Protein AF-A0A225UH34-F1 (afdb_monomer_lite)

InterPro domains:
  IPR027806 Harbinger transposase-derived nuclease domain [PF13359] (32-114)

Secondary structure (DSSP, 8-state):
-HHHHHHHHHHHHTT---SS-S-GGGTTSPPEE--GGGTTGGGTS-EE-PPPPPTT-PPPHHHHHHHHHHHHHHHHHHHHHHHHHHH-HHHHSPP-S-GGGHHHHHHHHHHHHHHHHHHS-SSGGGHHHHHHHHHHHHHHHHHHHHHHHHHHHHHHHHHHHHHHHHHHHHHHHHTTS-----------SSSTTTTTTSGGG--

Organism: NCBI:txid4795

Foldseek 3Di:
DVLCVLVVVVVVVVPPVVLDQADPVANVADEALDEQVPPPVSVVHRYDYQDDQDVPHGDDPVSVVSSVSSVVSCLLVVLLLVQLVVVDVCSVDDNDDDPVCVVVVVVVSSVVSSVVCVQPPSDPVCVVVNVVVVVVVVVVVVVVVVVVVVVVVVVVVVVVVVVVVVVVVVVVVPVVDDDDDDDDDDDPPPPVVVVVPVVVPPD

Radius of gyration: 34.15 Å; chains: 1; bounding box: 89×38×93 Å

pLDDT: mean 72.75, std 19.67, range [32.03, 94.06]

Sequence (203 aa):
MEFEEGIRLLCRRHKTTAKGEGSTSFAAMWGVLADKGYQGLDKSIRAIIPKRRPRGAALTFDEESRNRRVSSARVLVENYFGRMTSLWRVCSTTFTWHESKFDRIINICVALTNFHARLHPLRAEDQYLYEQILSRYVSMAEEQRRKRQRERVIAESRRASARTSLDSTASSSTIRSSSLASTTMGDSSQEILQECEEVSQAY

Structure (mmCIF, N/CA/C/O backbone):
data_AF-A0A225UH34-F1
#
_entry.id   AF-A0A225UH34-F1
#
loop_
_atom_site.group_PDB
_atom_site.id
_atom_site.type_symbol
_atom_site.label_atom_id
_atom_site.label_alt_id
_atom_site.label_comp_id
_atom_site.label_asym_id
_atom_site.label_entity_id
_atom_site.label_seq_id
_atom_site.pdbx_PDB_ins_code
_atom_site.Cartn_x
_atom_site.Cartn_y
_atom_site.Cartn_z
_atom_site.occupancy
_atom_site.B_iso_or_equiv
_atom_site.auth_seq_id
_atom_site.auth_comp_id
_atom_site.auth_asym_id
_atom_site.auth_atom_id
_atom_site.pdbx_PDB_model_num
ATOM 1 N N . MET A 1 1 ? -13.059 -2.609 -11.871 1.00 36.66 1 MET A N 1
ATOM 2 C CA . MET A 1 1 ? -12.611 -4.010 -11.687 1.00 36.66 1 MET A CA 1
ATOM 3 C C . MET A 1 1 ? -11.125 -4.110 -11.329 1.00 36.66 1 MET A C 1
ATOM 5 O O . MET A 1 1 ? -10.786 -4.929 -10.490 1.00 36.66 1 MET A O 1
ATOM 9 N N . GLU A 1 2 ? -10.249 -3.248 -11.866 1.00 38.62 2 GLU A N 1
ATOM 10 C CA . GLU A 1 2 ? -8.795 -3.323 -11.606 1.00 38.62 2 GLU A CA 1
ATOM 11 C C . GLU A 1 2 ? -8.317 -2.772 -10.249 1.00 38.62 2 GLU A C 1
ATOM 13 O O . GLU A 1 2 ? -7.314 -3.240 -9.712 1.00 38.62 2 GLU A O 1
ATOM 18 N N . PHE A 1 3 ? -9.038 -1.811 -9.658 1.00 40.38 3 PHE A N 1
ATOM 19 C CA . PHE A 1 3 ? -8.727 -1.280 -8.322 1.00 40.38 3 PHE A CA 1
ATOM 20 C C . PHE A 1 3 ? -8.767 -2.385 -7.259 1.00 40.38 3 PHE A C 1
ATOM 22 O O . PHE A 1 3 ? -7.823 -2.558 -6.485 1.00 40.38 3 PHE A O 1
ATOM 29 N N . GLU A 1 4 ? -9.842 -3.181 -7.276 1.00 42.88 4 GLU A N 1
ATOM 30 C CA . GLU A 1 4 ? -9.975 -4.324 -6.384 1.00 42.88 4 GLU A CA 1
ATOM 31 C C . GLU A 1 4 ? -8.933 -5.391 -6.694 1.00 42.88 4 GLU A C 1
ATOM 33 O O . GLU A 1 4 ? -8.337 -5.887 -5.761 1.00 42.88 4 GLU A O 1
ATOM 38 N N . GLU A 1 5 ? -8.660 -5.725 -7.958 1.00 43.69 5 GLU A N 1
ATOM 39 C CA . GLU A 1 5 ? -7.633 -6.710 -8.354 1.00 43.69 5 GLU A CA 1
ATOM 40 C C . GLU A 1 5 ? -6.218 -6.352 -7.861 1.00 43.69 5 GLU A C 1
ATOM 42 O O . GLU A 1 5 ? -5.495 -7.214 -7.353 1.00 43.69 5 GLU A O 1
ATOM 47 N N . GLY A 1 6 ? -5.821 -5.081 -7.962 1.00 39.09 6 GLY A N 1
ATOM 48 C CA . GLY A 1 6 ? -4.501 -4.614 -7.533 1.00 39.09 6 GLY A CA 1
ATOM 49 C C . GLY A 1 6 ? -4.314 -4.656 -6.015 1.00 39.09 6 GLY A C 1
ATOM 50 O O . GLY A 1 6 ? -3.327 -5.217 -5.531 1.00 39.09 6 GLY A O 1
ATOM 51 N N . ILE A 1 7 ? -5.307 -4.169 -5.260 1.00 45.19 7 ILE A N 1
ATOM 52 C CA . ILE A 1 7 ? -5.334 -4.297 -3.793 1.00 45.19 7 ILE A CA 1
ATOM 53 C C . ILE A 1 7 ? -5.516 -5.769 -3.383 1.00 45.19 7 ILE A C 1
ATOM 55 O O . ILE A 1 7 ? -4.877 -6.222 -2.434 1.00 45.19 7 ILE A O 1
ATOM 59 N N . ARG A 1 8 ? -6.310 -6.557 -4.124 1.00 43.38 8 ARG A N 1
ATOM 60 C CA . ARG A 1 8 ? -6.508 -8.008 -3.927 1.00 43.38 8 ARG A CA 1
ATOM 61 C C . ARG A 1 8 ? -5.190 -8.756 -4.012 1.00 43.38 8 ARG A C 1
ATOM 63 O O . ARG A 1 8 ? -4.962 -9.615 -3.171 1.00 43.38 8 ARG A O 1
ATOM 70 N N . LEU A 1 9 ? -4.323 -8.454 -4.979 1.00 40.41 9 LEU A N 1
ATOM 71 C CA . LEU A 1 9 ? -3.004 -9.086 -5.121 1.00 40.41 9 LEU A CA 1
ATOM 72 C C . LEU A 1 9 ? -2.056 -8.712 -3.975 1.00 40.41 9 LEU A C 1
ATOM 74 O O . LEU A 1 9 ? -1.336 -9.574 -3.464 1.00 40.41 9 LEU A O 1
ATOM 78 N N . LEU A 1 10 ? -2.094 -7.450 -3.546 1.00 41.19 10 LEU A N 1
ATOM 79 C CA . LEU A 1 10 ? -1.273 -6.933 -2.453 1.00 41.19 10 LEU A CA 1
ATOM 80 C C . LEU A 1 10 ? -1.686 -7.547 -1.096 1.00 41.19 10 LEU A C 1
ATOM 82 O O . LEU A 1 10 ? -0.843 -8.064 -0.362 1.00 41.19 10 LEU A O 1
ATOM 86 N N . CYS A 1 11 ? -2.994 -7.606 -0.820 1.00 39.12 11 CYS A N 1
ATOM 87 C CA . CYS A 1 11 ? -3.572 -8.268 0.355 1.00 39.12 11 CYS A CA 1
ATOM 88 C C . CYS A 1 11 ? -3.526 -9.806 0.286 1.00 39.12 11 CYS A C 1
ATOM 90 O O . CYS A 1 11 ? -3.546 -10.447 1.330 1.00 39.12 11 CYS A O 1
ATOM 92 N N . ARG A 1 12 ? -3.447 -10.437 -0.899 1.00 36.75 12 ARG A N 1
ATOM 93 C CA . ARG A 1 12 ? -3.248 -11.901 -1.013 1.00 36.75 12 ARG A CA 1
ATOM 94 C C . ARG A 1 12 ? -1.848 -12.332 -0.582 1.00 36.75 12 ARG A C 1
ATOM 96 O O . ARG A 1 12 ? -1.699 -13.433 -0.057 1.00 36.75 12 ARG A O 1
ATOM 103 N N . ARG A 1 13 ? -0.831 -11.505 -0.858 1.00 39.09 13 ARG A N 1
ATOM 104 C CA . ARG A 1 13 ? 0.576 -11.801 -0.534 1.00 39.09 13 ARG A CA 1
ATOM 105 C C . ARG A 1 13 ? 0.851 -11.697 0.962 1.00 39.09 13 ARG A C 1
ATOM 107 O O . ARG A 1 13 ? 1.447 -12.609 1.528 1.00 39.09 13 ARG A O 1
ATOM 114 N N . HIS A 1 14 ? 0.334 -10.659 1.612 1.00 41.69 14 HIS A N 1
ATOM 115 C CA . HIS A 1 14 ? 0.275 -10.594 3.070 1.00 41.69 14 HIS A CA 1
ATOM 116 C C . HIS A 1 14 ? -0.913 -11.420 3.540 1.00 41.69 14 HIS A C 1
ATOM 118 O O . HIS A 1 14 ? -2.004 -10.879 3.676 1.00 41.69 14 HIS A O 1
ATOM 124 N N . LYS A 1 15 ? -0.721 -12.734 3.748 1.00 38.62 15 LYS A N 1
ATOM 125 C CA . LYS A 1 15 ? -1.711 -13.640 4.361 1.00 38.62 15 LYS A CA 1
ATOM 126 C C . LYS A 1 15 ? -2.227 -13.039 5.675 1.00 38.62 15 LYS A C 1
ATOM 128 O O . LYS A 1 15 ? -1.758 -13.362 6.761 1.00 38.62 15 LYS A O 1
ATOM 133 N N . THR A 1 16 ? -3.238 -12.189 5.590 1.00 42.47 16 THR A N 1
ATOM 134 C CA . THR A 1 16 ? -4.116 -11.906 6.707 1.00 42.47 16 THR A CA 1
ATOM 135 C C . THR A 1 16 ? -5.048 -13.094 6.753 1.00 42.47 16 THR A C 1
ATOM 137 O O . THR A 1 16 ? -5.891 -13.320 5.885 1.00 42.47 16 THR A O 1
ATOM 140 N N . THR A 1 17 ? -4.810 -13.937 7.744 1.00 38.84 17 THR A N 1
ATOM 141 C CA . THR A 1 17 ? -5.618 -15.091 8.120 1.00 38.84 17 THR A CA 1
ATOM 142 C C . THR A 1 17 ? -6.991 -14.611 8.613 1.00 38.84 17 THR A C 1
ATOM 144 O O . THR A 1 17 ? -7.372 -14.826 9.750 1.00 38.84 17 THR A O 1
ATOM 147 N N . ALA A 1 18 ? -7.745 -13.907 7.769 1.00 42.09 18 ALA A N 1
ATOM 148 C CA . ALA A 1 18 ? -9.088 -13.400 8.036 1.00 42.09 18 ALA A CA 1
ATOM 149 C C . ALA A 1 18 ? -10.160 -14.300 7.399 1.00 42.09 18 ALA A C 1
ATOM 151 O O . ALA A 1 18 ? -11.297 -13.876 7.174 1.00 42.09 18 ALA A O 1
ATOM 152 N N . LYS A 1 19 ? -9.817 -15.569 7.126 1.00 44.25 19 LYS A N 1
ATOM 153 C CA . LYS A 1 19 ? -10.786 -16.585 6.691 1.00 44.25 19 LYS A CA 1
ATOM 154 C C . LYS A 1 19 ? -11.878 -16.863 7.743 1.00 44.25 19 LYS A C 1
ATOM 156 O O . LYS A 1 19 ? -12.844 -17.522 7.397 1.00 44.25 19 LYS A O 1
ATOM 161 N N . GLY A 1 20 ? -11.764 -16.345 8.975 1.00 49.16 20 GLY A N 1
ATOM 162 C CA . GLY A 1 20 ? -12.698 -16.661 10.067 1.00 49.16 20 GLY A CA 1
ATOM 163 C C . GLY A 1 20 ? -13.361 -15.495 10.813 1.00 49.16 20 GLY A C 1
ATOM 164 O O . GLY A 1 20 ? -14.375 -15.729 11.453 1.00 49.16 20 GLY A O 1
ATOM 165 N N . GLU A 1 21 ? -12.868 -14.252 10.745 1.00 52.34 21 GLU A N 1
ATOM 166 C CA . GLU A 1 21 ? -13.419 -13.157 11.574 1.00 52.34 21 GLU A CA 1
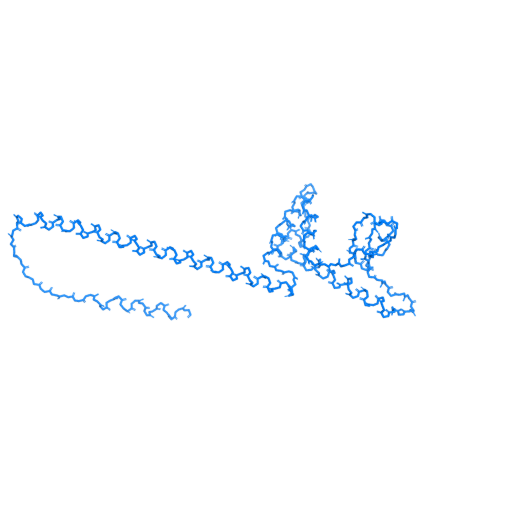ATOM 167 C C . GLU A 1 21 ? -14.358 -12.225 10.789 1.00 52.34 21 GLU A C 1
ATOM 169 O O . GLU A 1 21 ? -13.948 -11.565 9.834 1.00 52.34 21 GLU A O 1
ATOM 174 N N . GLY A 1 22 ? -15.627 -12.187 11.203 1.00 56.41 22 GLY A N 1
ATOM 175 C CA . GLY A 1 22 ? -16.697 -11.355 10.648 1.00 56.41 22 GLY A CA 1
ATOM 176 C C . GLY A 1 22 ? -18.066 -11.977 10.940 1.00 56.41 22 GLY A C 1
ATOM 177 O O . GLY A 1 22 ? -18.155 -13.196 11.056 1.00 56.41 22 GLY A O 1
ATOM 178 N N . SER A 1 23 ? -19.102 -11.146 11.100 1.00 54.28 23 SER A N 1
ATOM 179 C CA . SER A 1 23 ? -20.476 -11.570 11.419 1.00 54.28 23 SER A CA 1
ATOM 180 C C . SER A 1 23 ? -20.911 -12.793 10.595 1.00 54.28 23 SER A C 1
ATOM 182 O O . SER A 1 23 ? -20.759 -12.798 9.369 1.00 54.28 23 SER A O 1
ATOM 184 N N . THR A 1 24 ? -21.463 -13.816 11.258 1.00 59.53 24 THR A N 1
ATOM 185 C CA . THR A 1 24 ? -22.032 -15.020 10.616 1.00 59.53 24 THR A CA 1
ATOM 186 C C . THR A 1 24 ? -23.050 -14.658 9.535 1.00 59.53 24 THR A C 1
ATOM 188 O O . THR A 1 24 ? -23.155 -15.358 8.530 1.00 59.53 24 THR A O 1
ATOM 191 N N . SER A 1 25 ? -23.719 -13.513 9.687 1.00 64.88 25 SER A N 1
ATOM 192 C CA . SER A 1 25 ? -24.695 -12.961 8.747 1.00 64.88 25 SER A CA 1
ATOM 193 C C . SER A 1 25 ? -24.119 -12.590 7.374 1.00 64.88 25 SER A C 1
ATOM 195 O O . SER A 1 25 ? -24.876 -12.492 6.415 1.00 64.88 25 SER A O 1
ATOM 197 N N . PHE A 1 26 ? -22.798 -12.408 7.245 1.00 70.38 26 PHE A N 1
ATOM 198 C CA . PHE A 1 26 ? -22.137 -12.025 5.987 1.00 70.38 26 PHE A CA 1
ATOM 199 C C . PHE A 1 26 ? -21.006 -12.985 5.598 1.00 70.38 26 PHE A C 1
ATOM 201 O O . PHE A 1 26 ? -20.017 -12.578 4.989 1.00 70.38 26 PHE A O 1
ATOM 208 N N . ALA A 1 27 ? -21.133 -14.271 5.936 1.00 67.75 27 ALA A N 1
ATOM 209 C CA . ALA A 1 27 ? -20.090 -15.276 5.710 1.00 67.75 27 ALA A CA 1
ATOM 210 C C . ALA A 1 27 ? -19.658 -15.424 4.234 1.00 67.75 27 ALA A C 1
ATOM 212 O O . ALA A 1 27 ? -18.509 -15.769 3.967 1.00 67.75 27 ALA A O 1
ATOM 213 N N . ALA A 1 28 ? -20.549 -15.127 3.280 1.00 74.56 28 ALA A N 1
ATOM 214 C CA . ALA A 1 28 ? -20.254 -15.160 1.845 1.00 74.56 28 ALA A CA 1
ATOM 215 C C . ALA A 1 28 ? -19.506 -13.911 1.326 1.00 74.56 28 ALA A C 1
ATOM 217 O O . ALA A 1 28 ? -19.060 -13.895 0.180 1.00 74.56 28 ALA A O 1
ATOM 218 N N . MET A 1 29 ? -19.369 -12.859 2.141 1.00 72.88 29 MET A N 1
ATOM 219 C CA . MET A 1 29 ? -18.717 -11.605 1.753 1.00 72.88 29 MET A CA 1
ATOM 220 C C . MET A 1 29 ? -17.241 -11.569 2.161 1.00 72.88 29 MET A C 1
ATOM 222 O O . MET A 1 29 ? -16.809 -12.199 3.127 1.00 72.88 29 MET A O 1
ATOM 226 N N . TRP A 1 30 ? -16.452 -10.773 1.440 1.00 79.00 30 TRP A N 1
ATOM 227 C CA . TRP A 1 30 ? -15.053 -10.522 1.782 1.00 79.00 30 TRP A CA 1
ATOM 228 C C . TRP A 1 30 ? -14.946 -9.664 3.045 1.00 79.00 30 TRP A C 1
ATOM 230 O O . TRP A 1 30 ? -15.761 -8.776 3.278 1.00 79.00 30 TRP A O 1
ATOM 240 N N . GLY A 1 31 ? -13.928 -9.933 3.868 1.00 80.62 31 GLY A N 1
ATOM 241 C CA . GLY A 1 31 ? -13.651 -9.124 5.056 1.00 80.62 31 GLY A CA 1
ATOM 242 C C . GLY A 1 31 ? -13.102 -7.747 4.686 1.00 80.62 31 GLY A C 1
ATOM 243 O O . GLY A 1 31 ? -12.125 -7.666 3.943 1.00 80.62 31 GLY A O 1
ATOM 244 N N . VAL A 1 32 ? -13.685 -6.682 5.234 1.00 84.00 32 VAL A N 1
ATOM 245 C CA . VAL A 1 32 ? -13.227 -5.299 5.034 1.00 84.00 32 VAL A CA 1
ATOM 246 C C . VAL A 1 32 ? -12.549 -4.799 6.303 1.00 84.00 32 VAL A C 1
ATOM 248 O O . VAL A 1 32 ? -13.198 -4.633 7.331 1.00 84.00 32 VAL A O 1
ATOM 251 N N . LEU A 1 33 ? -11.241 -4.544 6.246 1.00 85.56 33 LEU A N 1
ATOM 252 C CA . LEU A 1 33 ? -10.522 -3.894 7.344 1.00 85.56 33 LEU A CA 1
ATOM 253 C C . LEU A 1 33 ? -10.922 -2.420 7.397 1.00 85.56 33 LEU A C 1
ATOM 255 O O . LEU A 1 33 ? -10.673 -1.678 6.449 1.00 85.56 33 LEU A O 1
ATOM 259 N N . ALA A 1 34 ? -11.512 -1.989 8.507 1.00 84.38 34 ALA A N 1
ATOM 260 C CA . ALA A 1 34 ? -11.955 -0.610 8.677 1.00 84.38 34 ALA A CA 1
ATOM 261 C C . ALA A 1 34 ? -11.344 0.023 9.929 1.00 84.38 34 ALA A C 1
ATOM 263 O O . ALA A 1 34 ? -10.796 -0.655 10.803 1.00 84.38 34 ALA A O 1
ATOM 264 N N . ASP A 1 35 ? -11.339 1.356 9.960 1.00 82.88 35 ASP A N 1
ATOM 265 C CA . ASP A 1 35 ? -10.796 2.092 11.099 1.00 82.88 35 ASP A CA 1
ATOM 266 C C . ASP A 1 35 ? -11.727 2.003 12.306 1.00 82.88 35 ASP A C 1
ATOM 268 O O . ASP A 1 35 ? -12.934 1.784 12.177 1.00 82.88 35 ASP A O 1
ATOM 272 N N . LYS A 1 36 ? -11.162 2.211 13.496 1.00 81.31 36 LYS A N 1
ATOM 273 C CA . LYS A 1 36 ? -11.914 2.273 14.746 1.00 81.31 36 LYS A CA 1
ATOM 274 C C . LYS A 1 36 ? -13.053 3.298 14.694 1.00 81.31 36 LYS A C 1
ATOM 276 O O . LYS A 1 36 ? -14.025 3.099 15.417 1.00 81.31 36 LYS A O 1
ATOM 281 N N . GLY A 1 37 ? -12.969 4.346 13.869 1.00 83.81 37 GLY A N 1
ATOM 282 C CA . GLY A 1 37 ? -14.050 5.314 13.654 1.00 83.81 37 GLY A CA 1
ATOM 283 C C . GLY A 1 37 ? -15.310 4.755 12.975 1.00 83.81 37 GLY A C 1
ATOM 284 O O . GLY A 1 37 ? -16.392 5.286 13.196 1.00 83.81 37 GLY A O 1
ATOM 285 N N . TYR A 1 38 ? -15.215 3.650 12.230 1.00 85.31 38 TYR A N 1
ATOM 286 C CA . TYR A 1 38 ? -16.331 3.079 11.457 1.00 85.31 38 TYR A CA 1
ATOM 287 C C . TYR A 1 38 ? -17.196 2.090 12.260 1.00 85.31 38 TYR A C 1
ATOM 289 O O . TYR A 1 38 ? -17.705 1.112 11.712 1.00 85.31 38 TYR A O 1
ATOM 297 N N . GLN A 1 39 ? -17.357 2.302 13.572 1.00 83.94 39 GLN A N 1
ATOM 298 C CA . GLN A 1 39 ? -18.177 1.418 14.416 1.00 83.94 39 GLN A CA 1
ATOM 299 C C . GLN A 1 39 ? -19.604 1.304 13.858 1.00 83.94 39 GLN A C 1
ATOM 301 O O . GLN A 1 39 ? -20.252 2.318 13.608 1.00 83.94 39 GLN A O 1
ATOM 306 N N . GLY A 1 40 ? -20.108 0.078 13.700 1.00 83.31 40 GLY A N 1
ATOM 307 C CA . GLY A 1 40 ? -21.432 -0.192 13.134 1.00 83.31 40 GLY A CA 1
ATOM 308 C C . GLY A 1 40 ? -21.428 -0.566 11.650 1.00 83.31 40 GLY A C 1
ATOM 309 O O . GLY A 1 40 ? -22.458 -1.018 11.155 1.00 83.31 40 GLY A O 1
ATOM 310 N N . LEU A 1 41 ? -20.294 -0.442 10.948 1.00 83.75 41 LEU A N 1
ATOM 311 C CA . LEU A 1 41 ? -20.144 -0.909 9.562 1.00 83.75 41 LEU A CA 1
ATOM 312 C C . LEU A 1 41 ? -20.262 -2.444 9.444 1.00 83.75 41 LEU A C 1
ATOM 314 O O . LEU A 1 41 ? -20.645 -2.973 8.406 1.00 83.75 41 LEU A O 1
ATOM 318 N N . ASP A 1 42 ? -20.010 -3.163 10.535 1.00 81.00 42 ASP A N 1
ATOM 319 C CA . ASP A 1 42 ? -20.198 -4.610 10.681 1.00 81.00 42 ASP A CA 1
ATOM 320 C C . ASP A 1 42 ? -21.667 -5.066 10.583 1.00 81.00 42 ASP A C 1
ATOM 322 O O . ASP A 1 42 ? -21.938 -6.259 10.434 1.00 81.00 42 ASP A O 1
ATOM 326 N N . LYS A 1 43 ? -22.619 -4.124 10.641 1.00 84.69 43 LYS A N 1
ATOM 327 C CA . LYS A 1 43 ? -24.054 -4.391 10.464 1.00 84.69 43 LYS A CA 1
ATOM 328 C C . LYS A 1 43 ? -24.478 -4.480 8.999 1.00 84.69 43 LYS A C 1
ATOM 330 O O . LYS A 1 43 ? -25.509 -5.082 8.721 1.00 84.69 43 LYS A O 1
ATOM 335 N N . SER A 1 44 ? -23.730 -3.862 8.084 1.00 83.44 44 SER A N 1
ATOM 336 C CA . SER A 1 44 ? -24.058 -3.815 6.652 1.00 83.44 44 SER A CA 1
ATOM 337 C C . SER A 1 44 ? -23.112 -4.648 5.793 1.00 83.44 44 SER A C 1
ATOM 339 O O . SER A 1 44 ? -23.519 -5.137 4.742 1.00 83.44 44 SER A O 1
ATOM 341 N N . ILE A 1 45 ? -21.863 -4.816 6.231 1.00 83.19 45 ILE A N 1
ATOM 342 C CA . ILE A 1 45 ? -20.845 -5.601 5.536 1.00 83.19 45 ILE A CA 1
ATOM 343 C C . ILE A 1 45 ? -20.031 -6.429 6.531 1.00 83.19 45 ILE A C 1
ATOM 345 O O . ILE A 1 45 ? -20.056 -6.198 7.740 1.00 83.19 45 ILE A O 1
ATOM 349 N N . ARG A 1 46 ? -19.223 -7.364 6.024 1.00 85.00 46 ARG A N 1
ATOM 350 C CA . ARG A 1 46 ? -18.271 -8.135 6.837 1.00 85.00 46 ARG A CA 1
ATOM 351 C C . ARG A 1 46 ? -17.063 -7.276 7.257 1.00 85.00 46 ARG A C 1
ATOM 353 O O . ARG A 1 46 ? -15.941 -7.501 6.805 1.00 85.00 46 ARG A O 1
ATOM 360 N N . ALA A 1 47 ? -17.279 -6.269 8.101 1.00 84.50 47 ALA A N 1
ATOM 361 C CA . ALA A 1 47 ? -16.226 -5.375 8.576 1.00 84.50 47 ALA A CA 1
ATOM 362 C C . ALA A 1 47 ? -15.399 -5.999 9.717 1.00 84.50 47 ALA A C 1
ATOM 364 O O . ALA A 1 47 ? -15.933 -6.586 10.656 1.00 84.50 47 ALA A O 1
ATOM 365 N N . ILE A 1 48 ? -14.081 -5.824 9.656 1.00 86.56 48 ILE A N 1
ATOM 366 C CA . ILE A 1 48 ? -13.108 -6.214 10.678 1.00 86.56 48 ILE A CA 1
ATOM 367 C C . ILE A 1 48 ? -12.572 -4.923 11.291 1.00 86.56 48 ILE A C 1
ATOM 369 O O . ILE A 1 48 ? -11.730 -4.238 10.707 1.00 86.56 48 ILE A O 1
ATOM 373 N N . ILE A 1 49 ? -13.090 -4.581 12.469 1.00 85.69 49 ILE A N 1
ATOM 374 C CA . ILE A 1 49 ? -12.806 -3.313 13.147 1.00 85.69 49 ILE A CA 1
ATOM 375 C C . ILE A 1 49 ? -12.116 -3.597 14.487 1.00 85.69 49 ILE A C 1
ATOM 377 O O . ILE A 1 49 ? -12.529 -4.517 15.212 1.00 85.69 49 ILE A O 1
ATOM 381 N N . PRO A 1 50 ? -11.074 -2.831 14.862 1.00 88.81 50 PRO A N 1
ATOM 382 C CA . PRO A 1 50 ? -10.526 -2.881 16.209 1.00 88.81 50 PRO A CA 1
ATOM 383 C C . PRO A 1 50 ? -11.613 -2.604 17.253 1.00 88.81 50 PRO A C 1
ATOM 385 O O . PRO A 1 50 ? -12.369 -1.632 17.161 1.00 88.81 50 PRO A O 1
ATOM 388 N N . LYS A 1 51 ? -11.682 -3.454 18.277 1.00 87.44 51 LYS A N 1
ATOM 389 C CA . LYS A 1 51 ? -12.665 -3.326 19.349 1.00 87.44 51 LYS A CA 1
ATOM 390 C C . LYS A 1 51 ? -12.362 -2.060 20.135 1.00 87.44 51 LYS A C 1
ATOM 392 O O . LYS A 1 51 ? -11.249 -1.870 20.634 1.00 87.44 51 LYS A O 1
ATOM 397 N N . ARG A 1 52 ? -13.350 -1.174 20.240 1.00 86.81 52 ARG A N 1
ATOM 398 C CA . ARG A 1 52 ? -13.226 0.028 21.057 1.00 86.81 52 ARG A CA 1
ATOM 399 C C . ARG A 1 52 ? -13.235 -0.357 22.533 1.00 86.81 52 ARG A C 1
ATOM 401 O O . ARG A 1 52 ? -14.063 -1.148 22.966 1.00 86.81 52 ARG A O 1
ATOM 408 N N . ARG A 1 53 ? -12.331 0.254 23.302 1.00 86.38 53 ARG A N 1
ATOM 409 C CA . ARG A 1 53 ? -12.330 0.144 24.760 1.00 86.38 53 ARG A CA 1
ATOM 410 C C . ARG A 1 53 ? -13.673 0.657 25.317 1.00 86.38 53 ARG A C 1
ATOM 412 O O . ARG A 1 53 ? -14.027 1.802 25.012 1.00 86.38 53 ARG A O 1
ATOM 419 N N . PRO A 1 54 ? -14.421 -0.157 26.080 1.00 84.88 54 PRO A N 1
ATOM 420 C CA . PRO A 1 54 ? -15.673 0.264 26.704 1.00 84.88 54 PRO A CA 1
ATOM 421 C C . PRO A 1 54 ? -15.439 1.373 27.742 1.00 84.88 54 PRO A C 1
ATOM 423 O O . PRO A 1 54 ? -14.352 1.494 28.310 1.00 84.88 54 PRO A O 1
ATOM 426 N N . ARG A 1 55 ? -16.455 2.209 27.994 1.00 86.19 55 ARG A N 1
ATOM 427 C CA . ARG A 1 55 ? -16.375 3.236 29.047 1.00 86.19 55 ARG A CA 1
ATOM 428 C C . ARG A 1 55 ? -16.232 2.545 30.406 1.00 86.19 55 ARG A C 1
ATOM 430 O O . ARG A 1 55 ? -17.043 1.691 30.734 1.00 86.19 55 ARG A O 1
ATOM 437 N N . GLY A 1 56 ? -15.203 2.911 31.169 1.00 85.06 56 GLY A N 1
ATOM 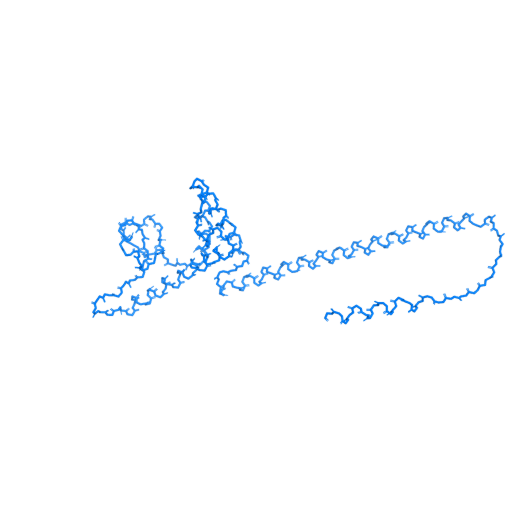438 C CA . GLY A 1 56 ? -14.973 2.391 32.523 1.00 85.06 56 GLY A CA 1
ATOM 439 C C . GLY A 1 56 ? -14.353 0.991 32.614 1.00 85.06 56 GLY A C 1
ATOM 440 O O . GLY A 1 56 ? -14.083 0.544 33.720 1.00 85.06 56 GLY A O 1
ATOM 441 N N . ALA A 1 57 ? -14.073 0.315 31.495 1.00 87.69 57 ALA A N 1
ATOM 442 C CA . ALA A 1 57 ? -13.467 -1.020 31.501 1.00 87.69 57 ALA A CA 1
ATOM 443 C C . ALA A 1 57 ? -12.254 -1.117 30.558 1.00 87.69 57 ALA A C 1
ATOM 445 O O . ALA A 1 57 ? -12.071 -0.305 29.645 1.00 87.69 57 ALA A O 1
ATOM 446 N N . ALA A 1 58 ? -11.365 -2.074 30.826 1.00 87.38 58 ALA A N 1
ATOM 447 C CA . ALA A 1 58 ? -10.217 -2.384 29.975 1.00 87.38 58 ALA A CA 1
ATOM 448 C C . ALA A 1 58 ? -10.595 -3.412 28.897 1.00 87.38 58 ALA A C 1
ATOM 450 O O . ALA A 1 58 ? -11.586 -4.126 29.031 1.00 87.38 58 ALA A O 1
ATOM 451 N N . LEU A 1 59 ? -9.808 -3.457 27.820 1.00 87.56 59 LEU A N 1
ATOM 452 C CA . LEU A 1 59 ? -9.842 -4.592 26.897 1.00 87.56 59 LEU A CA 1
ATOM 453 C C . LEU A 1 59 ? -9.162 -5.779 27.581 1.00 87.56 59 LEU A C 1
ATOM 455 O O . LEU A 1 59 ? -8.194 -5.598 28.320 1.00 87.56 59 LEU A O 1
ATOM 459 N N . THR A 1 60 ? -9.665 -6.978 27.329 1.00 90.50 60 THR A N 1
ATOM 460 C CA . THR A 1 60 ? -8.973 -8.211 27.715 1.00 90.50 60 THR A CA 1
ATOM 461 C C . THR A 1 60 ? -7.688 -8.375 26.899 1.00 90.50 60 THR A C 1
ATOM 463 O O . THR A 1 60 ? -7.544 -7.796 25.817 1.00 90.50 60 THR A O 1
ATOM 466 N N . PHE A 1 61 ? -6.759 -9.193 27.395 1.00 90.31 61 PHE A N 1
ATOM 467 C CA . PHE A 1 61 ? -5.501 -9.482 26.703 1.00 90.31 61 PHE A CA 1
ATOM 468 C C . PHE A 1 61 ? -5.726 -10.007 25.274 1.00 90.31 61 PHE A C 1
ATOM 470 O O . PHE A 1 61 ? -5.075 -9.558 24.328 1.00 90.31 61 PHE A O 1
ATOM 477 N N . ASP A 1 62 ? -6.703 -10.899 25.093 1.00 88.81 62 ASP A N 1
ATOM 478 C CA . ASP A 1 62 ? -7.026 -11.473 23.784 1.00 88.81 62 ASP A CA 1
ATOM 479 C C . ASP A 1 62 ? -7.596 -10.431 22.819 1.00 88.81 62 ASP A C 1
ATOM 481 O O . ASP A 1 62 ? -7.239 -10.399 21.637 1.00 88.81 62 ASP A O 1
ATOM 485 N N . GLU A 1 63 ? -8.445 -9.530 23.313 1.00 88.25 63 GLU A N 1
ATOM 486 C CA . GLU A 1 63 ? -8.994 -8.437 22.510 1.00 88.25 63 GLU A CA 1
ATOM 487 C C . GLU A 1 63 ? -7.920 -7.434 22.099 1.00 88.25 63 GLU A C 1
ATOM 489 O O . GLU A 1 63 ? -7.936 -6.943 20.968 1.00 88.25 63 GLU A O 1
ATOM 494 N N . GLU A 1 64 ? -6.980 -7.136 22.994 1.00 89.56 64 GLU A N 1
ATOM 495 C CA . GLU A 1 64 ? -5.848 -6.269 22.695 1.00 89.56 64 GLU A CA 1
ATOM 496 C C . GLU A 1 64 ? -4.905 -6.916 21.675 1.00 89.56 64 GLU A C 1
ATOM 498 O O . GLU A 1 64 ? -4.523 -6.272 20.695 1.00 89.56 64 GLU A O 1
ATOM 503 N N . SER A 1 65 ? -4.595 -8.203 21.839 1.00 89.00 65 SER A N 1
ATOM 504 C CA . SER A 1 65 ? -3.798 -8.979 20.884 1.00 89.00 65 SER A CA 1
ATOM 505 C C . SER A 1 65 ? -4.460 -9.017 19.503 1.00 89.00 65 SER A C 1
ATOM 507 O O . SER A 1 65 ? -3.823 -8.719 18.487 1.00 89.00 65 SER A O 1
ATOM 509 N N . ARG A 1 66 ? -5.774 -9.273 19.441 1.00 87.94 66 ARG A N 1
ATOM 510 C CA . ARG A 1 66 ? -6.553 -9.216 18.195 1.00 87.94 66 ARG A CA 1
ATOM 511 C C . ARG A 1 66 ? -6.516 -7.822 17.575 1.00 87.94 66 ARG A C 1
ATOM 513 O O . ARG A 1 66 ? -6.240 -7.695 16.383 1.00 87.94 66 ARG A O 1
ATOM 520 N N . ASN A 1 67 ? -6.743 -6.777 18.368 1.00 90.50 67 ASN A N 1
ATOM 521 C CA . ASN A 1 67 ? -6.670 -5.396 17.899 1.00 90.50 67 ASN A CA 1
ATOM 522 C C . ASN A 1 67 ? -5.281 -5.066 17.348 1.00 90.50 67 ASN A C 1
ATOM 524 O O . ASN A 1 67 ? -5.193 -4.439 16.299 1.00 90.50 67 ASN A O 1
ATOM 528 N N . ARG A 1 68 ? -4.206 -5.537 17.987 1.00 87.69 68 ARG A N 1
ATOM 529 C CA . ARG A 1 68 ? -2.832 -5.358 17.507 1.00 87.69 68 ARG A CA 1
ATOM 530 C C . ARG A 1 68 ? -2.616 -6.017 16.147 1.00 87.69 68 ARG A C 1
ATOM 532 O O . ARG A 1 68 ? -2.023 -5.392 15.274 1.00 87.69 68 ARG A O 1
ATOM 539 N N . ARG A 1 69 ? -3.143 -7.228 15.926 1.00 85.94 69 ARG A N 1
ATOM 540 C CA . ARG A 1 69 ? -3.097 -7.895 14.610 1.00 85.94 69 ARG A CA 1
ATOM 541 C C . ARG A 1 69 ? -3.859 -7.110 13.541 1.00 85.94 69 ARG A C 1
ATOM 543 O O . ARG A 1 69 ? -3.334 -6.900 12.451 1.00 85.94 69 ARG A O 1
ATOM 550 N N . VAL A 1 70 ? -5.072 -6.649 13.856 1.00 85.31 70 VAL A N 1
ATOM 551 C CA . VAL A 1 70 ? -5.905 -5.861 12.928 1.00 85.31 70 VAL A CA 1
ATOM 552 C C . VAL A 1 70 ? -5.241 -4.521 12.600 1.00 85.31 70 VAL A C 1
ATOM 554 O O . VAL A 1 70 ? -5.141 -4.158 11.429 1.00 85.31 70 VAL A O 1
ATOM 557 N N . SER A 1 71 ? -4.729 -3.813 13.607 1.00 84.62 71 SER A N 1
ATOM 558 C CA . SER A 1 71 ? -3.991 -2.561 13.420 1.00 84.62 71 SER A CA 1
ATOM 559 C C . SER A 1 71 ? -2.711 -2.776 12.617 1.00 84.62 71 SER A C 1
ATOM 561 O O . SER A 1 71 ? -2.450 -2.021 11.689 1.00 84.62 71 SER A O 1
ATOM 563 N N . SER A 1 72 ? -1.952 -3.841 12.897 1.00 83.31 72 SER A N 1
ATOM 564 C CA . SER A 1 72 ? -0.764 -4.193 12.114 1.00 83.31 72 SER A CA 1
ATOM 565 C C . SER A 1 72 ? -1.116 -4.438 10.648 1.00 83.31 72 SER A C 1
ATOM 567 O O . SER A 1 72 ? -0.458 -3.890 9.771 1.00 83.31 72 SER A O 1
ATOM 569 N N . ALA A 1 73 ? -2.181 -5.185 10.343 1.00 82.56 73 ALA A N 1
ATOM 570 C CA . ALA A 1 73 ? -2.625 -5.402 8.964 1.00 82.56 73 ALA A CA 1
ATOM 571 C C . ALA A 1 73 ? -2.986 -4.089 8.242 1.00 82.56 73 ALA A C 1
ATOM 573 O O . ALA A 1 73 ? -2.648 -3.916 7.069 1.00 82.56 73 ALA A O 1
ATOM 574 N N . ARG A 1 74 ? -3.607 -3.135 8.948 1.00 84.81 74 ARG A N 1
ATOM 575 C CA . ARG A 1 74 ? -3.970 -1.819 8.399 1.00 84.81 74 ARG A CA 1
ATOM 576 C C . ARG A 1 74 ? -2.774 -0.953 8.007 1.00 84.81 74 ARG A C 1
ATOM 578 O O . ARG A 1 74 ? -2.910 -0.187 7.060 1.00 84.81 74 ARG A O 1
ATOM 585 N N . VAL A 1 75 ? -1.609 -1.116 8.641 1.00 82.81 75 VAL A N 1
ATOM 586 C CA . VAL A 1 75 ? -0.392 -0.350 8.291 1.00 82.81 75 VAL A CA 1
ATOM 587 C C . VAL A 1 75 ? -0.062 -0.465 6.799 1.00 82.81 75 VAL A C 1
ATOM 589 O O . VAL A 1 75 ? 0.393 0.490 6.186 1.00 82.81 75 VAL A O 1
ATOM 592 N N . LEU A 1 76 ? -0.331 -1.615 6.170 1.00 82.44 76 LEU A N 1
ATOM 593 C CA . LEU A 1 76 ? -0.091 -1.786 4.733 1.00 82.44 76 LEU A CA 1
ATOM 594 C C . LEU A 1 76 ? -1.012 -0.903 3.875 1.00 82.44 76 LEU A C 1
ATOM 596 O O . LEU A 1 76 ? -0.576 -0.351 2.866 1.00 82.44 76 LEU A O 1
ATOM 600 N N . VAL A 1 77 ? -2.269 -0.753 4.293 1.00 82.44 77 VAL A N 1
ATOM 601 C CA . VAL A 1 77 ? -3.253 0.118 3.640 1.00 82.44 77 VAL A CA 1
ATOM 602 C C . VAL A 1 77 ? -2.851 1.584 3.812 1.00 82.44 77 VAL A C 1
ATOM 604 O O . VAL A 1 77 ? -2.860 2.341 2.845 1.00 82.44 77 VAL A O 1
ATOM 607 N N . GLU A 1 78 ? -2.430 1.969 5.017 1.00 84.69 78 GLU A N 1
ATOM 608 C CA . GLU A 1 78 ? -1.949 3.322 5.322 1.00 84.69 78 GLU A CA 1
ATOM 609 C C . GLU A 1 78 ? -0.687 3.665 4.515 1.00 84.69 78 GLU A C 1
ATOM 611 O O . GLU A 1 78 ? -0.648 4.705 3.862 1.00 84.69 78 GLU A O 1
ATOM 616 N N . ASN A 1 79 ? 0.290 2.754 4.444 1.00 86.25 79 ASN A N 1
ATOM 617 C CA . ASN A 1 79 ? 1.490 2.922 3.620 1.00 86.25 79 ASN A CA 1
ATOM 618 C C . ASN A 1 79 ? 1.152 3.044 2.127 1.00 86.25 79 ASN A C 1
ATOM 620 O O . ASN A 1 79 ? 1.774 3.833 1.415 1.00 86.25 79 ASN A O 1
ATOM 624 N N . TYR A 1 80 ? 0.168 2.281 1.637 1.00 88.38 80 TYR A N 1
ATOM 625 C CA . TYR A 1 80 ? -0.277 2.363 0.246 1.00 88.38 80 TYR A CA 1
ATOM 626 C C . TYR A 1 80 ? -0.874 3.737 -0.072 1.00 88.38 80 TYR A C 1
ATOM 628 O O . TYR A 1 80 ? -0.458 4.379 -1.039 1.00 88.38 80 TYR A O 1
ATOM 636 N N . PHE A 1 81 ? -1.809 4.217 0.753 1.00 84.69 81 PHE A N 1
ATOM 637 C CA . PHE A 1 81 ? -2.425 5.527 0.546 1.00 84.69 81 PHE A CA 1
ATOM 638 C C . PHE A 1 81 ? -1.432 6.669 0.767 1.00 84.69 81 PHE A C 1
ATOM 640 O O . PHE A 1 81 ? -1.415 7.595 -0.038 1.00 84.69 81 PHE A O 1
ATOM 647 N N . GLY A 1 82 ? -0.549 6.574 1.765 1.00 85.75 82 GLY A N 1
ATOM 648 C CA . GLY A 1 82 ? 0.530 7.542 1.977 1.00 85.75 82 GLY A CA 1
ATOM 649 C C . GLY A 1 82 ? 1.488 7.621 0.787 1.00 85.75 82 GLY A C 1
ATOM 650 O O . GLY A 1 82 ? 1.923 8.703 0.395 1.00 85.75 82 GLY A O 1
ATOM 651 N N . ARG A 1 83 ? 1.765 6.490 0.131 1.00 87.44 83 ARG A N 1
ATOM 652 C CA . ARG A 1 83 ? 2.522 6.482 -1.122 1.00 87.44 83 ARG A CA 1
ATOM 653 C C . ARG A 1 83 ? 1.736 7.104 -2.270 1.00 87.44 83 ARG A C 1
ATOM 655 O O . ARG A 1 83 ? 2.300 7.899 -3.013 1.00 87.44 83 ARG A O 1
ATOM 662 N N . MET A 1 84 ? 0.460 6.761 -2.423 1.00 89.12 84 MET A N 1
ATOM 663 C CA . MET A 1 84 ? -0.394 7.318 -3.476 1.00 89.12 84 MET A CA 1
ATOM 664 C C . MET A 1 84 ? -0.466 8.850 -3.383 1.00 89.12 84 MET A C 1
ATOM 666 O O . MET A 1 84 ? -0.311 9.532 -4.392 1.00 89.12 84 MET A O 1
ATOM 670 N N . THR A 1 85 ? -0.639 9.404 -2.182 1.00 86.81 85 THR A N 1
ATOM 671 C CA . THR A 1 85 ? -0.682 10.859 -1.961 1.00 86.81 85 THR A CA 1
ATOM 672 C C . THR A 1 85 ? 0.685 11.521 -2.151 1.00 86.81 85 THR A C 1
ATOM 674 O O . THR A 1 85 ? 0.748 12.656 -2.616 1.00 86.81 85 THR A O 1
ATOM 677 N N . SER A 1 86 ? 1.779 10.812 -1.860 1.00 85.94 86 SER A N 1
ATOM 678 C CA . SER A 1 86 ? 3.144 11.310 -2.091 1.00 85.94 86 SER A CA 1
ATOM 679 C C . SER A 1 86 ? 3.536 11.312 -3.572 1.00 85.94 86 SER A C 1
ATOM 681 O O . SER A 1 86 ? 4.212 12.230 -4.025 1.00 85.94 86 SER A O 1
ATOM 683 N N . LEU A 1 87 ? 3.107 10.302 -4.338 1.00 88.06 87 LEU A N 1
ATOM 684 C CA . LEU A 1 87 ? 3.393 10.191 -5.773 1.00 88.06 87 LEU A CA 1
ATOM 685 C C . LEU A 1 87 ? 2.512 11.118 -6.618 1.00 88.06 87 LEU A C 1
ATOM 687 O O . LEU A 1 87 ? 2.978 11.679 -7.608 1.00 88.06 87 LEU A O 1
ATOM 691 N N . TRP A 1 88 ? 1.237 11.279 -6.249 1.00 91.56 88 TRP A N 1
ATOM 692 C CA . TRP A 1 88 ? 0.250 11.966 -7.080 1.00 91.56 88 TRP A CA 1
ATOM 693 C C . TRP A 1 88 ? -0.342 13.167 -6.348 1.00 91.56 88 TRP A C 1
ATOM 695 O O . TRP A 1 88 ? -1.192 13.022 -5.472 1.00 91.56 88 TRP A O 1
ATOM 705 N N . ARG A 1 89 ? 0.031 14.380 -6.780 1.00 90.69 89 ARG A N 1
ATOM 706 C CA . ARG A 1 89 ? -0.487 15.632 -6.196 1.00 90.69 89 ARG A CA 1
ATOM 707 C C . ARG A 1 89 ? -2.013 15.723 -6.232 1.00 90.69 89 ARG A C 1
ATOM 709 O O . ARG A 1 89 ? -2.625 16.211 -5.294 1.00 90.69 89 ARG A O 1
ATOM 716 N N . VAL A 1 90 ? -2.635 15.197 -7.288 1.00 89.81 90 VAL A N 1
ATOM 717 C CA . VAL A 1 90 ? -4.102 15.158 -7.417 1.00 89.81 90 VAL A CA 1
ATOM 718 C C . VAL A 1 90 ? -4.783 14.336 -6.314 1.00 89.81 90 VAL A C 1
ATOM 720 O O . VAL A 1 90 ? -5.946 14.576 -6.018 1.00 89.81 90 VAL A O 1
ATOM 723 N N . CYS A 1 91 ? -4.062 13.399 -5.689 1.00 87.31 91 CYS A N 1
ATOM 724 C CA . CYS A 1 91 ? -4.544 12.617 -4.554 1.00 87.31 91 CYS A CA 1
ATOM 725 C C . CYS A 1 91 ? -4.232 13.266 -3.196 1.00 87.31 91 CYS A C 1
ATOM 727 O O . CYS A 1 91 ? -4.838 12.865 -2.207 1.00 87.31 91 CYS A O 1
ATOM 729 N N . SER A 1 92 ? -3.295 14.220 -3.115 1.00 87.12 92 SER A N 1
ATOM 730 C CA . SER A 1 92 ? -2.943 14.906 -1.860 1.00 87.12 92 SER A CA 1
ATOM 731 C C . SER A 1 92 ? -3.652 16.243 -1.664 1.00 87.12 92 SER A C 1
ATOM 733 O O . SER A 1 92 ? -3.826 16.677 -0.528 1.00 87.12 92 SER A O 1
ATOM 735 N N . THR A 1 93 ? -4.077 16.894 -2.745 1.00 88.75 93 THR A N 1
ATOM 736 C CA . THR A 1 93 ? -4.814 18.162 -2.698 1.00 88.75 93 THR A CA 1
ATOM 737 C C . THR A 1 93 ? -6.307 17.960 -2.925 1.00 88.75 93 THR A C 1
ATOM 739 O O . THR A 1 93 ? -6.718 16.982 -3.546 1.00 88.75 93 THR A O 1
ATOM 742 N N . THR A 1 94 ? -7.123 18.931 -2.509 1.00 89.75 94 THR A N 1
ATOM 743 C CA . THR A 1 94 ? -8.553 18.964 -2.837 1.00 89.75 94 THR A CA 1
ATOM 744 C C . THR A 1 94 ? -8.764 18.884 -4.349 1.00 89.75 94 THR A C 1
ATOM 746 O O . THR A 1 94 ? -8.182 19.658 -5.110 1.00 89.75 94 THR A O 1
ATOM 749 N N . PHE A 1 95 ? -9.601 17.946 -4.789 1.00 89.06 95 PHE A N 1
ATOM 750 C CA . PHE A 1 95 ? -9.918 17.768 -6.200 1.00 89.06 95 PHE A CA 1
ATOM 751 C C . PHE A 1 95 ? -10.856 18.886 -6.674 1.00 89.06 95 PHE A C 1
ATOM 753 O O . PHE A 1 95 ? -11.965 19.021 -6.168 1.00 89.06 95 PHE A O 1
ATOM 760 N N . THR A 1 96 ? -10.412 19.698 -7.636 1.00 91.75 96 THR A N 1
ATOM 761 C CA . THR A 1 96 ? -11.152 20.883 -8.121 1.00 91.75 96 THR A CA 1
ATOM 762 C C . THR A 1 96 ? -11.783 20.697 -9.500 1.00 91.75 96 THR A C 1
ATOM 764 O O . THR A 1 96 ? -12.398 21.617 -10.034 1.00 91.75 96 THR A O 1
ATOM 767 N N . TRP A 1 97 ? -11.597 19.536 -10.126 1.00 90.00 97 TRP A N 1
ATOM 768 C CA . TRP A 1 97 ? -12.078 19.276 -11.481 1.00 90.00 97 TRP A CA 1
ATOM 769 C C . TRP A 1 97 ? -13.465 18.631 -11.463 1.00 90.00 97 TRP A C 1
ATOM 771 O O . TRP A 1 97 ? -13.955 18.194 -10.427 1.00 90.00 97 TRP A O 1
ATOM 781 N N . HIS A 1 98 ? -14.098 18.559 -12.635 1.00 91.62 98 HIS A N 1
ATOM 782 C CA . HIS A 1 98 ? -15.424 17.965 -12.780 1.00 91.62 98 HIS A CA 1
ATOM 783 C C . HIS A 1 98 ? -15.460 16.506 -12.292 1.00 91.62 98 HIS A C 1
ATOM 785 O O . HIS A 1 98 ? -14.579 15.713 -12.638 1.00 91.62 98 HIS A O 1
ATOM 791 N N . GLU A 1 99 ? -16.515 16.149 -11.556 1.00 89.88 99 GLU A N 1
ATOM 792 C CA . GLU A 1 99 ? -16.709 14.837 -10.923 1.00 89.88 99 GLU A CA 1
ATOM 793 C C . GLU A 1 99 ? -16.591 13.675 -11.918 1.00 89.88 99 GLU A C 1
ATOM 795 O O . GLU A 1 99 ? -15.963 12.664 -11.622 1.00 89.88 99 GLU A O 1
ATOM 800 N N . SER A 1 100 ? -17.052 13.856 -13.162 1.00 92.50 100 SER A N 1
ATOM 801 C CA . SER A 1 100 ? -16.929 12.832 -14.218 1.00 92.50 100 SER A CA 1
ATOM 802 C C . SER A 1 100 ? -15.488 12.406 -14.538 1.00 92.50 100 SER A C 1
ATOM 804 O O . SER A 1 100 ? -15.273 11.362 -15.156 1.00 92.50 100 SER A O 1
ATOM 806 N N . LYS A 1 101 ? -14.485 13.204 -14.150 1.00 90.69 101 LYS A N 1
ATOM 807 C CA . LYS A 1 101 ? -13.063 12.875 -14.322 1.00 90.69 101 LYS A CA 1
ATOM 808 C C . LYS A 1 101 ? -12.463 12.190 -13.095 1.00 90.69 101 LYS A C 1
ATOM 810 O O . LYS A 1 101 ? -11.387 11.607 -13.230 1.00 90.69 101 LYS A O 1
ATOM 815 N N . PHE A 1 102 ? -13.126 12.253 -11.939 1.00 90.69 102 PHE A N 1
ATOM 816 C CA . PHE A 1 102 ? -12.604 11.767 -10.664 1.00 90.69 102 PHE A CA 1
ATOM 817 C C . PHE A 1 102 ? -12.245 10.284 -10.741 1.00 90.69 102 PHE A C 1
ATOM 819 O O . PHE A 1 102 ? -11.073 9.934 -10.603 1.00 90.69 102 PHE A O 1
ATOM 826 N N . ASP A 1 103 ? -13.211 9.433 -11.091 1.00 90.81 103 ASP A N 1
ATOM 827 C CA . ASP A 1 103 ? -13.004 7.984 -11.161 1.00 90.81 103 ASP A CA 1
ATOM 828 C C . ASP A 1 103 ? -11.876 7.612 -12.119 1.00 90.81 103 ASP A C 1
ATOM 830 O O . ASP A 1 103 ? -11.026 6.782 -11.800 1.00 90.81 103 ASP A O 1
ATOM 834 N N . ARG A 1 104 ? -11.823 8.240 -13.300 1.00 92.81 104 ARG A N 1
ATOM 835 C CA . ARG A 1 104 ? -10.769 7.965 -14.284 1.00 92.81 104 ARG A CA 1
ATOM 836 C C . ARG A 1 104 ? -9.390 8.316 -13.726 1.00 92.81 104 ARG A C 1
ATOM 838 O O . ARG A 1 104 ? -8.472 7.511 -13.845 1.00 92.81 104 ARG A O 1
ATOM 845 N N . ILE A 1 105 ? -9.245 9.498 -13.132 1.00 92.31 105 ILE A N 1
ATOM 846 C CA . ILE A 1 105 ? -7.964 9.975 -12.600 1.00 92.31 105 ILE A CA 1
ATOM 847 C C . ILE A 1 105 ? -7.522 9.118 -11.413 1.00 92.31 105 ILE A C 1
ATOM 849 O O . ILE A 1 105 ? -6.385 8.651 -11.392 1.00 92.31 105 ILE A O 1
ATOM 853 N N . ILE A 1 106 ? -8.421 8.844 -10.468 1.00 91.44 106 ILE A N 1
ATOM 854 C CA . ILE A 1 106 ? -8.117 8.029 -9.288 1.00 91.44 106 ILE A CA 1
ATOM 855 C C . ILE A 1 106 ? -7.765 6.596 -9.693 1.00 91.44 106 ILE A C 1
ATOM 857 O O . ILE A 1 106 ? -6.775 6.057 -9.203 1.00 91.44 106 ILE A O 1
ATOM 861 N N . ASN A 1 107 ? -8.490 5.997 -10.644 1.00 92.44 107 ASN A N 1
ATOM 862 C CA . ASN A 1 107 ? -8.157 4.666 -11.154 1.00 92.44 107 ASN A CA 1
ATOM 863 C C . ASN A 1 107 ? -6.758 4.621 -11.786 1.00 92.44 107 ASN A C 1
ATOM 865 O O . ASN A 1 107 ? -6.028 3.657 -11.560 1.00 92.44 107 ASN A O 1
ATOM 869 N N . ILE A 1 108 ? -6.351 5.664 -12.519 1.00 94.06 108 ILE A N 1
ATOM 870 C CA . ILE A 1 108 ? -4.990 5.772 -13.067 1.00 94.06 108 ILE A CA 1
ATOM 871 C C . ILE A 1 108 ? -3.961 5.891 -11.936 1.00 94.06 108 ILE A C 1
ATOM 873 O O . ILE A 1 108 ? -2.995 5.129 -11.914 1.00 94.06 108 ILE A O 1
ATOM 877 N N . CYS A 1 109 ? -4.171 6.787 -10.967 1.00 92.94 109 CYS A N 1
ATOM 878 C CA . CYS A 1 109 ? -3.281 6.935 -9.810 1.00 92.94 109 CYS A CA 1
ATOM 879 C C . CYS A 1 109 ? -3.114 5.615 -9.049 1.00 92.94 109 CYS A C 1
ATOM 881 O O . CYS A 1 109 ? -2.005 5.252 -8.657 1.00 92.94 109 CYS A O 1
ATOM 883 N N . VAL A 1 110 ? -4.192 4.852 -8.883 1.00 91.50 110 VAL A N 1
ATOM 884 C CA . VAL A 1 110 ? -4.165 3.542 -8.225 1.00 91.50 110 VAL A CA 1
ATOM 885 C C . VAL A 1 110 ? -3.416 2.524 -9.076 1.00 91.50 110 VAL A C 1
ATOM 887 O O . VAL A 1 110 ? -2.534 1.846 -8.554 1.00 91.50 110 VAL A O 1
ATOM 890 N N . ALA A 1 111 ? -3.697 2.425 -10.376 1.00 91.69 111 ALA A N 1
ATOM 891 C CA . ALA A 1 111 ? -2.988 1.507 -11.267 1.00 91.69 111 ALA A CA 1
ATOM 892 C C . ALA A 1 111 ? -1.469 1.759 -11.250 1.00 91.69 111 ALA A C 1
ATOM 894 O O . ALA A 1 111 ? -0.677 0.824 -11.096 1.00 91.69 111 ALA A O 1
ATOM 895 N N . LEU A 1 112 ? -1.060 3.028 -11.310 1.00 92.12 112 LEU A N 1
ATOM 896 C CA . LEU A 1 112 ? 0.347 3.419 -11.252 1.00 92.12 112 LEU A CA 1
ATOM 897 C C . LEU A 1 112 ? 0.960 3.192 -9.863 1.00 92.12 112 LEU A C 1
ATOM 899 O O . LEU A 1 112 ? 2.096 2.732 -9.766 1.00 92.12 112 LEU A O 1
ATOM 903 N N . THR A 1 113 ? 0.215 3.429 -8.779 1.00 89.25 113 THR A N 1
ATOM 904 C CA . THR A 1 113 ? 0.683 3.123 -7.414 1.00 89.25 113 THR A CA 1
ATOM 905 C C . THR A 1 113 ? 0.843 1.621 -7.206 1.00 89.25 113 THR A C 1
ATOM 907 O O . THR A 1 113 ? 1.820 1.192 -6.600 1.00 89.25 113 THR A O 1
ATOM 910 N N . ASN A 1 114 ? -0.058 0.803 -7.753 1.00 88.75 114 ASN A N 1
ATOM 911 C CA . ASN A 1 114 ? 0.055 -0.653 -7.738 1.00 88.75 114 ASN A CA 1
ATOM 912 C C . ASN A 1 114 ? 1.302 -1.122 -8.489 1.00 88.75 114 ASN A C 1
ATOM 914 O O . ASN A 1 114 ? 2.016 -1.997 -8.002 1.00 88.75 114 ASN A O 1
ATOM 918 N N . PHE A 1 115 ? 1.593 -0.538 -9.653 1.00 87.50 115 PHE A N 1
ATOM 919 C CA . PHE A 1 115 ? 2.836 -0.808 -10.373 1.00 87.50 115 PHE A CA 1
ATOM 920 C C . PHE A 1 115 ? 4.061 -0.405 -9.540 1.00 87.50 115 PHE A C 1
ATOM 922 O O . PHE A 1 115 ? 4.956 -1.220 -9.320 1.00 87.50 115 PHE A O 1
ATOM 929 N N . HIS A 1 116 ? 4.054 0.803 -8.974 1.00 87.62 116 HIS A N 1
ATOM 930 C CA . HIS A 1 116 ? 5.119 1.273 -8.094 1.00 87.62 116 HIS A CA 1
ATOM 931 C C . HIS A 1 116 ? 5.276 0.388 -6.850 1.00 87.62 116 HIS A C 1
ATOM 933 O O . HIS A 1 116 ? 6.390 0.178 -6.393 1.00 87.62 116 HIS A O 1
ATOM 939 N N . ALA A 1 117 ? 4.197 -0.157 -6.287 1.00 85.69 117 ALA A N 1
ATOM 940 C CA . ALA A 1 117 ? 4.245 -1.056 -5.134 1.00 85.69 117 ALA A CA 1
ATOM 941 C C . ALA A 1 117 ? 4.808 -2.444 -5.463 1.00 85.69 117 ALA A C 1
ATOM 943 O O . ALA A 1 117 ? 5.339 -3.110 -4.577 1.00 85.69 117 ALA A O 1
ATOM 944 N N . ARG A 1 118 ? 4.728 -2.879 -6.727 1.00 80.69 118 ARG A N 1
ATOM 945 C CA . ARG A 1 118 ? 5.416 -4.096 -7.187 1.00 80.69 118 ARG A CA 1
ATOM 946 C C . ARG A 1 118 ? 6.921 -3.892 -7.277 1.00 80.69 118 ARG A C 1
ATOM 948 O O . ARG A 1 118 ? 7.658 -4.844 -7.046 1.00 80.69 118 ARG A O 1
ATOM 955 N N . LEU A 1 119 ? 7.347 -2.682 -7.637 1.00 80.06 119 LEU A N 1
ATOM 956 C CA . LEU A 1 119 ? 8.758 -2.330 -7.718 1.00 80.06 119 LEU A CA 1
ATOM 957 C C . LEU A 1 119 ? 9.317 -1.993 -6.347 1.00 80.06 119 LEU A C 1
ATOM 959 O O . LEU A 1 119 ? 10.347 -2.524 -6.006 1.00 80.06 119 LEU A O 1
ATOM 963 N N . HIS A 1 120 ? 8.634 -1.187 -5.545 1.00 79.69 120 HIS A N 1
ATOM 964 C CA . HIS A 1 120 ? 9.091 -0.727 -4.240 1.00 79.69 120 HIS A CA 1
ATOM 965 C C . HIS A 1 120 ? 8.164 -1.292 -3.163 1.00 79.69 120 HIS A C 1
ATOM 967 O O . HIS A 1 120 ? 6.995 -0.910 -3.121 1.00 79.69 120 HIS A O 1
ATOM 973 N N . PRO A 1 121 ? 8.611 -2.179 -2.272 1.00 81.94 121 PRO A N 1
ATOM 974 C CA . PRO A 1 121 ? 7.728 -2.790 -1.298 1.00 81.94 121 PRO A CA 1
ATOM 975 C C . PRO A 1 121 ? 7.194 -1.785 -0.289 1.00 81.94 121 PRO A C 1
ATOM 977 O O . PRO A 1 121 ? 7.770 -0.720 -0.070 1.00 81.94 121 PRO A O 1
ATOM 980 N N . LEU A 1 122 ? 6.039 -2.092 0.294 1.00 82.06 122 LEU A N 1
ATOM 981 C CA . LEU A 1 122 ? 5.361 -1.215 1.255 1.00 82.06 122 LEU A CA 1
ATOM 982 C C . LEU A 1 122 ? 5.777 -1.493 2.702 1.00 82.06 122 LEU A C 1
ATOM 984 O O . LEU A 1 122 ? 5.354 -0.768 3.600 1.00 82.06 122 LEU A O 1
ATOM 988 N N . ARG A 1 123 ? 6.581 -2.535 2.927 1.00 76.06 123 ARG A N 1
ATOM 989 C CA . ARG A 1 123 ? 7.049 -2.980 4.237 1.00 76.06 123 ARG A CA 1
ATOM 990 C C . ARG A 1 123 ? 8.512 -3.396 4.196 1.00 76.06 123 ARG A C 1
ATOM 992 O O . ARG A 1 123 ? 8.986 -3.870 3.166 1.00 76.06 123 ARG A O 1
ATOM 999 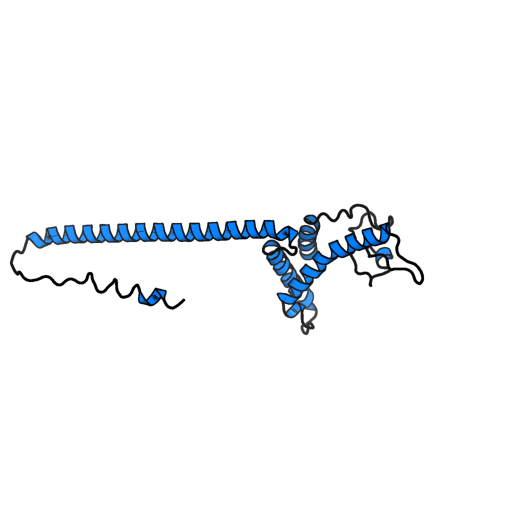N N . ALA A 1 124 ? 9.184 -3.261 5.337 1.00 64.31 124 ALA A N 1
ATOM 1000 C CA . ALA A 1 124 ? 10.567 -3.690 5.511 1.00 64.31 124 ALA A CA 1
ATOM 1001 C C . ALA A 1 124 ? 10.714 -5.213 5.361 1.00 64.31 124 ALA A C 1
ATOM 1003 O O . ALA A 1 124 ? 11.690 -5.679 4.789 1.00 64.31 124 ALA A O 1
ATOM 1004 N N . GLU A 1 125 ? 9.718 -6.008 5.769 1.00 62.59 125 GLU A N 1
ATOM 1005 C CA . GLU A 1 125 ? 9.756 -7.465 5.572 1.00 62.59 125 GLU A CA 1
ATOM 1006 C C . GLU A 1 125 ? 9.722 -7.854 4.085 1.00 62.59 125 GLU A C 1
ATOM 1008 O O . GLU A 1 125 ? 10.272 -8.878 3.687 1.00 62.59 125 GLU A O 1
ATOM 1013 N N . ASP A 1 126 ? 9.120 -7.010 3.245 1.00 62.47 126 ASP A N 1
ATOM 1014 C CA . ASP A 1 126 ? 9.090 -7.203 1.798 1.00 62.47 126 ASP A CA 1
ATOM 1015 C C . ASP A 1 126 ? 10.357 -6.641 1.103 1.00 62.47 126 ASP A C 1
ATOM 1017 O O . ASP A 1 126 ? 10.546 -6.854 -0.098 1.00 62.47 126 ASP A O 1
ATOM 1021 N N . GLN A 1 127 ? 11.237 -5.934 1.830 1.00 59.50 127 GLN A N 1
ATOM 1022 C CA . GLN A 1 127 ? 12.445 -5.275 1.307 1.00 59.50 127 GLN A CA 1
ATOM 1023 C C . GLN A 1 127 ? 13.430 -6.264 0.678 1.00 59.50 127 GLN A C 1
ATOM 1025 O O . GLN A 1 127 ? 13.992 -5.982 -0.377 1.00 59.50 127 GLN A O 1
ATOM 1030 N N . TYR A 1 128 ? 13.569 -7.459 1.253 1.00 66.38 128 TYR A N 1
ATOM 1031 C CA . TYR A 1 128 ? 14.464 -8.497 0.732 1.00 66.38 128 TYR A CA 1
ATOM 1032 C C . TYR A 1 128 ? 14.099 -8.946 -0.695 1.00 66.38 128 TYR A C 1
ATOM 1034 O O . TYR A 1 128 ? 14.968 -9.243 -1.515 1.00 66.38 128 TYR A O 1
ATOM 1042 N N . LEU A 1 129 ? 12.803 -8.976 -1.031 1.00 61.81 129 LEU A N 1
ATOM 1043 C CA . LEU A 1 129 ? 12.347 -9.286 -2.390 1.00 61.81 129 LEU A CA 1
ATOM 1044 C C . LEU A 1 129 ? 12.695 -8.155 -3.369 1.00 61.81 129 LEU A C 1
ATOM 1046 O O . LEU A 1 129 ? 12.997 -8.405 -4.534 1.00 61.81 129 LEU A O 1
ATOM 1050 N N . TYR A 1 130 ? 12.664 -6.912 -2.901 1.00 63.12 130 TYR A N 1
ATOM 1051 C CA . TYR A 1 130 ? 13.025 -5.750 -3.705 1.00 63.12 130 TYR A CA 1
ATOM 1052 C C . TYR A 1 130 ? 14.507 -5.641 -3.977 1.00 63.12 130 TYR A C 1
ATOM 1054 O O . TYR A 1 130 ? 14.883 -5.399 -5.121 1.00 63.12 130 TYR A O 1
ATOM 1062 N N . GLU A 1 131 ? 15.332 -5.883 -2.965 1.00 71.69 131 GLU A N 1
ATOM 1063 C CA . GLU A 1 131 ? 16.780 -5.948 -3.126 1.00 71.69 131 GLU A CA 1
ATOM 1064 C C . GLU A 1 131 ? 17.146 -6.974 -4.208 1.00 71.69 131 GLU A C 1
ATOM 1066 O O . GLU A 1 131 ? 17.872 -6.642 -5.142 1.00 71.69 131 GLU A O 1
ATOM 1071 N N . GLN A 1 132 ? 16.525 -8.159 -4.199 1.00 75.19 132 GLN A N 1
ATOM 1072 C CA . GLN A 1 132 ? 16.717 -9.165 -5.253 1.00 75.19 132 GLN A CA 1
ATOM 1073 C C . GLN A 1 132 ? 16.282 -8.693 -6.651 1.00 75.19 132 GLN A C 1
ATOM 1075 O O . GLN A 1 132 ? 16.977 -8.944 -7.640 1.00 75.19 132 GLN A O 1
ATOM 1080 N N . ILE A 1 133 ? 15.133 -8.018 -6.762 1.00 75.19 133 ILE A N 1
ATOM 1081 C CA . ILE A 1 133 ? 14.648 -7.477 -8.041 1.00 75.19 133 ILE A CA 1
ATOM 1082 C C . ILE A 1 133 ? 15.610 -6.402 -8.568 1.00 75.19 133 ILE A C 1
ATOM 1084 O O . ILE A 1 133 ? 15.954 -6.423 -9.752 1.00 75.19 133 ILE A O 1
ATOM 1088 N N . LEU A 1 134 ? 16.083 -5.497 -7.706 1.00 75.81 134 LEU A N 1
ATOM 1089 C CA . LEU A 1 134 ? 17.064 -4.471 -8.064 1.00 75.81 134 LEU A CA 1
ATOM 1090 C C . LEU A 1 134 ? 18.386 -5.083 -8.525 1.00 75.81 134 LEU A C 1
ATOM 1092 O O . LEU A 1 134 ? 18.874 -4.717 -9.595 1.00 75.81 134 LEU A O 1
ATOM 1096 N N . SER A 1 135 ? 18.932 -6.049 -7.779 1.00 83.81 135 SER A N 1
ATOM 1097 C CA . SER A 1 135 ? 20.160 -6.756 -8.159 1.00 83.81 135 SER A CA 1
ATOM 1098 C C . SER A 1 135 ? 20.042 -7.387 -9.548 1.00 83.81 135 SER A C 1
ATOM 1100 O O . SER A 1 135 ? 20.969 -7.298 -10.355 1.00 83.81 135 SER A O 1
ATOM 1102 N N . ARG A 1 136 ? 18.873 -7.949 -9.883 1.00 82.00 136 ARG A N 1
ATOM 1103 C CA . ARG A 1 136 ? 18.601 -8.477 -11.226 1.00 82.00 136 ARG A CA 1
ATOM 1104 C C . ARG A 1 136 ? 18.609 -7.384 -12.299 1.00 82.00 136 ARG A C 1
ATOM 1106 O O . ARG A 1 136 ? 19.179 -7.597 -13.366 1.00 82.00 136 ARG A O 1
ATOM 1113 N N . TYR A 1 137 ? 17.987 -6.231 -12.055 1.00 79.38 137 TYR A N 1
ATOM 1114 C CA . TYR A 1 137 ? 17.988 -5.119 -13.017 1.00 79.38 137 TYR A CA 1
ATOM 1115 C C . TYR A 1 137 ? 19.384 -4.549 -13.258 1.00 79.38 137 TYR A C 1
ATOM 1117 O O . TYR A 1 137 ? 19.737 -4.293 -14.411 1.00 79.38 137 TYR A O 1
ATOM 1125 N N . VAL A 1 138 ? 20.180 -4.394 -12.199 1.00 88.19 138 VAL A N 1
ATOM 1126 C CA . VAL A 1 138 ? 21.575 -3.944 -12.295 1.00 88.19 138 VAL A CA 1
ATOM 1127 C C . VAL A 1 138 ? 22.387 -4.923 -13.142 1.00 88.19 138 VAL A C 1
ATOM 1129 O O . VAL A 1 138 ? 23.002 -4.507 -14.122 1.00 88.19 138 VAL A O 1
ATOM 1132 N N . SER A 1 139 ? 22.279 -6.226 -12.864 1.00 89.44 139 SER A N 1
ATOM 1133 C CA . SER A 1 139 ? 22.952 -7.273 -13.644 1.00 89.44 139 SER A CA 1
ATOM 1134 C C . SER A 1 139 ? 22.556 -7.250 -15.129 1.00 89.44 139 SER A C 1
ATOM 1136 O O . SER A 1 139 ? 23.419 -7.296 -16.007 1.00 89.44 139 SER A O 1
ATOM 1138 N N . MET A 1 140 ? 21.263 -7.088 -15.436 1.00 88.75 140 MET A N 1
ATOM 1139 C CA . MET A 1 140 ? 20.802 -6.954 -16.824 1.00 88.75 140 MET A CA 1
ATOM 1140 C C . MET A 1 140 ? 21.365 -5.694 -17.499 1.00 88.75 140 MET A C 1
ATOM 1142 O O . MET A 1 140 ? 21.748 -5.739 -18.669 1.00 88.75 140 MET A O 1
ATOM 1146 N N . ALA A 1 141 ? 21.433 -4.564 -16.791 1.00 88.88 141 ALA A N 1
ATOM 1147 C CA . ALA A 1 141 ? 21.989 -3.324 -17.330 1.00 88.88 141 ALA A CA 1
ATOM 1148 C C . ALA A 1 141 ? 23.497 -3.442 -17.612 1.00 88.88 141 ALA A C 1
ATOM 1150 O O . ALA A 1 141 ? 23.974 -2.972 -18.649 1.00 88.88 141 ALA A O 1
ATOM 1151 N N . GLU A 1 142 ? 24.245 -4.101 -16.728 1.00 92.69 142 GLU A N 1
ATOM 1152 C CA . GLU A 1 142 ? 25.672 -4.391 -16.899 1.00 92.69 142 GLU A CA 1
ATOM 1153 C C . GLU A 1 142 ? 25.928 -5.329 -18.076 1.00 92.69 142 GLU A C 1
ATOM 1155 O O . GLU A 1 142 ? 26.814 -5.072 -18.895 1.00 92.69 142 GLU A O 1
ATOM 1160 N N . GLU A 1 143 ? 25.113 -6.370 -18.234 1.00 92.62 143 GLU A N 1
ATOM 1161 C CA . GLU A 1 143 ? 25.213 -7.271 -19.378 1.00 92.62 143 GLU A CA 1
ATOM 1162 C C . GLU A 1 143 ? 24.972 -6.537 -20.704 1.00 92.62 143 GLU A C 1
ATOM 1164 O O . GLU A 1 143 ? 25.719 -6.731 -21.670 1.00 92.62 143 GLU A O 1
ATOM 1169 N N . GLN A 1 144 ? 23.989 -5.634 -20.744 1.00 89.62 144 GLN A N 1
ATOM 1170 C CA . GLN A 1 144 ? 23.735 -4.797 -21.917 1.00 89.62 144 GLN A CA 1
ATOM 1171 C C . GLN A 1 144 ? 24.904 -3.847 -22.210 1.00 89.62 144 GLN A C 1
ATOM 1173 O O . GLN A 1 144 ? 25.292 -3.695 -23.371 1.00 89.62 144 GLN A O 1
ATOM 1178 N N . ARG A 1 145 ? 25.519 -3.242 -21.182 1.00 91.56 145 ARG A N 1
ATOM 1179 C CA . ARG A 1 145 ? 26.745 -2.435 -21.342 1.00 91.56 145 ARG A CA 1
ATOM 1180 C C . ARG A 1 145 ? 27.892 -3.277 -21.902 1.00 91.56 145 ARG A C 1
ATOM 1182 O O . ARG A 1 145 ? 28.515 -2.874 -22.884 1.00 91.56 145 ARG A O 1
ATOM 1189 N N . ARG A 1 146 ? 28.109 -4.480 -21.358 1.00 93.69 146 ARG A N 1
ATOM 1190 C CA . ARG A 1 146 ? 29.140 -5.424 -21.819 1.00 93.69 146 ARG A CA 1
ATOM 1191 C C . ARG A 1 146 ? 28.908 -5.856 -23.266 1.00 93.69 146 ARG A C 1
ATOM 1193 O O . ARG A 1 146 ? 29.863 -5.980 -24.030 1.00 93.69 146 ARG A O 1
ATOM 1200 N N . LYS A 1 147 ? 27.653 -6.082 -23.668 1.00 94.06 147 LYS A N 1
ATOM 1201 C CA . LYS A 1 147 ? 27.293 -6.419 -25.052 1.00 94.06 147 LYS A CA 1
ATOM 1202 C C . LYS A 1 147 ? 27.615 -5.270 -26.010 1.00 94.06 147 LYS A C 1
ATOM 1204 O O . LYS A 1 147 ? 28.313 -5.497 -26.993 1.00 94.06 147 LYS A O 1
ATOM 1209 N N . ARG A 1 148 ? 27.215 -4.039 -25.671 1.00 92.00 148 ARG A N 1
ATOM 1210 C CA . ARG A 1 148 ? 27.537 -2.837 -26.463 1.00 92.00 148 ARG A CA 1
ATOM 1211 C C . ARG A 1 148 ? 29.042 -2.621 -26.595 1.00 92.00 148 ARG A C 1
ATOM 1213 O O . ARG A 1 148 ? 29.514 -2.274 -27.671 1.00 92.00 148 ARG A O 1
ATOM 1220 N N . GLN A 1 149 ? 29.803 -2.842 -25.523 1.00 91.56 149 GLN A N 1
ATOM 1221 C CA . GLN A 1 149 ? 31.261 -2.725 -25.559 1.00 91.56 149 GLN A CA 1
ATOM 1222 C C . GLN A 1 149 ? 31.889 -3.774 -26.486 1.00 91.56 149 GLN A C 1
ATOM 1224 O O . GLN A 1 149 ? 32.723 -3.427 -27.316 1.00 91.56 149 GLN A O 1
ATOM 1229 N N . ARG A 1 150 ? 31.443 -5.036 -26.415 1.00 90.44 150 ARG A N 1
ATOM 1230 C CA . ARG A 1 150 ? 31.894 -6.095 -27.337 1.00 90.44 150 ARG A CA 1
ATOM 1231 C C . ARG A 1 150 ? 31.578 -5.754 -28.793 1.00 90.44 150 ARG A C 1
ATOM 1233 O O . ARG A 1 150 ? 32.436 -5.909 -29.653 1.00 90.44 150 ARG A O 1
ATOM 1240 N N . GLU A 1 151 ? 30.373 -5.266 -29.068 1.00 91.25 151 GLU A N 1
ATOM 1241 C CA . GLU A 1 151 ? 29.963 -4.857 -30.415 1.00 91.25 151 GLU A CA 1
ATOM 1242 C C . GLU A 1 151 ? 30.801 -3.686 -30.946 1.00 91.25 151 GLU A C 1
ATOM 1244 O O . GLU A 1 151 ? 31.189 -3.709 -32.113 1.00 91.25 151 GLU A O 1
ATOM 1249 N N . ARG A 1 152 ? 31.142 -2.706 -30.095 1.00 90.12 152 ARG A N 1
ATOM 1250 C CA . ARG A 1 152 ? 32.049 -1.601 -30.450 1.00 90.12 152 ARG A CA 1
ATOM 1251 C C . ARG A 1 152 ? 33.437 -2.104 -30.832 1.00 90.12 152 ARG A C 1
ATOM 1253 O O . ARG A 1 152 ? 33.893 -1.793 -31.926 1.00 90.12 152 ARG A O 1
ATOM 1260 N N . VAL A 1 153 ? 34.047 -2.942 -29.991 1.00 92.25 153 VAL A N 1
ATOM 1261 C CA . VAL A 1 153 ? 35.378 -3.523 -30.251 1.00 92.25 153 VAL A CA 1
ATOM 1262 C C . VAL A 1 153 ? 35.383 -4.325 -31.557 1.00 92.25 153 VAL A C 1
ATOM 1264 O O . VAL A 1 153 ? 36.292 -4.192 -32.374 1.00 92.25 153 VAL A O 1
ATOM 1267 N N . ILE A 1 154 ? 34.340 -5.123 -31.807 1.00 90.06 154 ILE A N 1
ATOM 1268 C CA . ILE A 1 154 ? 34.203 -5.884 -33.058 1.00 90.06 154 ILE A CA 1
ATOM 1269 C C . ILE A 1 154 ? 34.052 -4.945 -34.264 1.00 90.06 154 ILE A C 1
ATOM 1271 O O . ILE A 1 154 ? 34.666 -5.177 -35.306 1.00 90.06 154 ILE A O 1
ATOM 1275 N N . ALA A 1 155 ? 33.242 -3.890 -34.153 1.00 89.19 155 ALA A N 1
ATOM 1276 C CA . ALA A 1 155 ? 33.054 -2.918 -35.227 1.00 89.19 155 ALA A CA 1
ATOM 1277 C C . ALA A 1 155 ? 34.343 -2.137 -35.533 1.00 89.19 155 ALA A C 1
ATOM 1279 O O . ALA A 1 155 ? 34.651 -1.904 -36.701 1.00 89.19 155 ALA A O 1
ATOM 1280 N N . GLU A 1 156 ? 35.111 -1.769 -34.509 1.00 91.44 156 GLU A N 1
ATOM 1281 C CA . GLU A 1 156 ? 36.420 -1.124 -34.644 1.00 91.44 156 GLU A CA 1
ATOM 1282 C C . GLU A 1 156 ? 37.437 -2.046 -35.313 1.00 91.44 156 GLU A C 1
ATOM 1284 O O . GLU A 1 156 ? 38.065 -1.638 -36.288 1.00 91.44 156 GLU A O 1
ATOM 1289 N N . SER A 1 157 ? 37.526 -3.307 -34.881 1.00 90.00 157 SER A N 1
ATOM 1290 C CA . SER A 1 157 ? 38.382 -4.312 -35.520 1.00 90.00 157 SER A CA 1
ATOM 1291 C C . SER A 1 157 ? 38.028 -4.501 -37.002 1.00 90.00 157 SER A C 1
ATOM 1293 O O . SER A 1 157 ? 38.911 -4.442 -37.855 1.00 90.00 157 SER A O 1
ATOM 1295 N N . ARG A 1 158 ? 36.733 -4.601 -37.344 1.00 87.31 158 ARG A N 1
ATOM 1296 C CA . ARG A 1 158 ? 36.272 -4.674 -38.745 1.00 87.31 158 ARG A CA 1
ATOM 1297 C C . ARG A 1 158 ? 36.656 -3.436 -39.559 1.00 87.31 158 ARG A C 1
ATOM 1299 O O . ARG A 1 158 ? 37.069 -3.571 -40.708 1.00 87.31 158 ARG A O 1
ATOM 1306 N N . ARG A 1 159 ? 36.534 -2.234 -38.980 1.00 86.00 159 ARG A N 1
ATOM 1307 C CA . ARG A 1 159 ? 36.939 -0.973 -39.632 1.00 86.00 159 ARG A CA 1
ATOM 1308 C C . ARG A 1 159 ? 38.451 -0.900 -39.838 1.00 86.00 159 ARG A C 1
ATOM 1310 O O . ARG A 1 159 ? 38.882 -0.448 -40.895 1.00 86.00 159 ARG A O 1
ATOM 1317 N N . ALA A 1 160 ? 39.243 -1.346 -38.865 1.00 86.56 160 ALA A N 1
ATOM 1318 C CA . ALA A 1 160 ? 40.699 -1.400 -38.969 1.00 86.56 160 ALA A CA 1
ATOM 1319 C C . ALA A 1 160 ? 41.139 -2.367 -40.078 1.00 86.56 160 ALA A C 1
ATOM 1321 O O . ALA A 1 160 ? 41.888 -1.967 -40.962 1.00 86.56 160 ALA A O 1
ATOM 1322 N N . SER A 1 161 ? 40.590 -3.586 -40.118 1.00 83.81 161 SER A N 1
ATOM 1323 C CA . SER A 1 161 ? 40.889 -4.554 -41.184 1.00 83.81 161 SER A CA 1
ATOM 1324 C C . SER A 1 161 ? 40.478 -4.057 -42.574 1.00 83.81 161 SER A C 1
ATOM 1326 O O . SER A 1 161 ? 41.220 -4.250 -43.535 1.00 83.81 161 SER A O 1
ATOM 1328 N N . ALA A 1 162 ? 39.333 -3.373 -42.696 1.00 81.56 162 ALA A N 1
ATOM 1329 C CA . ALA A 1 162 ? 38.917 -2.759 -43.958 1.00 81.56 162 ALA A CA 1
ATOM 1330 C C . ALA A 1 162 ? 39.879 -1.643 -44.407 1.00 81.56 162 ALA A C 1
ATOM 1332 O O . ALA A 1 162 ? 40.208 -1.561 -45.588 1.00 81.56 162 ALA A O 1
ATOM 1333 N N . ARG A 1 163 ? 40.381 -0.823 -43.471 1.00 78.50 163 ARG A N 1
ATOM 1334 C CA . ARG A 1 163 ? 41.415 0.187 -43.750 1.00 78.50 163 ARG A CA 1
ATOM 1335 C C . ARG A 1 163 ? 42.716 -0.454 -44.232 1.00 78.50 163 ARG A C 1
ATOM 1337 O O . ARG A 1 163 ? 43.212 -0.061 -45.279 1.00 78.50 163 ARG A O 1
ATOM 1344 N N . THR A 1 164 ? 43.220 -1.480 -43.546 1.00 77.38 164 THR A N 1
ATOM 1345 C CA . THR A 1 164 ? 44.445 -2.195 -43.953 1.00 77.38 164 THR A CA 1
ATOM 1346 C C . THR A 1 164 ? 44.295 -2.886 -45.316 1.00 77.38 164 THR A C 1
ATOM 1348 O O . THR A 1 164 ? 45.240 -2.932 -46.103 1.00 77.38 164 THR A O 1
ATOM 1351 N N . SER A 1 165 ? 43.101 -3.392 -45.643 1.00 73.31 165 SER A N 1
ATOM 1352 C CA . SER A 1 165 ? 42.808 -3.963 -46.966 1.00 73.31 165 SER A CA 1
ATOM 1353 C C . SER A 1 165 ? 42.825 -2.910 -48.080 1.00 73.31 165 SER A C 1
ATOM 1355 O O . SER A 1 165 ? 43.298 -3.188 -49.181 1.00 73.31 165 SER A O 1
ATOM 1357 N N . LEU A 1 166 ? 42.326 -1.699 -47.819 1.00 68.56 166 LEU A N 1
ATOM 1358 C CA . LEU A 1 166 ? 42.391 -0.592 -48.778 1.00 68.56 166 LEU A CA 1
ATOM 1359 C C . LEU A 1 166 ? 43.835 -0.110 -48.970 1.00 68.56 166 LEU A C 1
ATOM 1361 O O . LEU A 1 166 ? 44.250 0.130 -50.100 1.00 68.56 166 LEU A O 1
ATOM 1365 N N . ASP A 1 167 ? 44.615 -0.058 -47.891 1.00 64.75 167 ASP A N 1
ATOM 1366 C CA . ASP A 1 167 ? 46.005 0.413 -47.901 1.00 64.75 167 ASP A CA 1
ATOM 1367 C C . ASP A 1 167 ? 46.967 -0.571 -48.594 1.00 64.75 167 ASP A C 1
ATOM 1369 O O . ASP A 1 167 ? 47.878 -0.173 -49.318 1.00 64.75 167 ASP A O 1
ATOM 1373 N N . SER A 1 168 ? 46.722 -1.880 -48.472 1.00 58.91 168 SER A N 1
ATOM 1374 C CA . SER A 1 168 ? 47.447 -2.923 -49.224 1.00 58.91 168 SER A CA 1
ATOM 1375 C C . SER A 1 168 ? 47.100 -2.937 -50.721 1.00 58.91 168 SER A C 1
ATOM 1377 O O . SER A 1 168 ? 47.969 -3.194 -51.561 1.00 58.91 168 SER A O 1
ATOM 1379 N N . THR A 1 169 ? 45.861 -2.582 -51.077 1.00 58.34 169 THR A N 1
ATOM 1380 C CA . THR A 1 169 ? 45.437 -2.410 -52.479 1.00 58.34 169 THR A CA 1
ATOM 1381 C C . THR A 1 169 ? 46.037 -1.132 -53.082 1.00 58.34 169 THR A C 1
ATOM 1383 O O . THR A 1 169 ? 46.552 -1.159 -54.201 1.00 58.34 169 THR A O 1
ATOM 1386 N N . ALA A 1 170 ? 46.066 -0.035 -52.316 1.00 54.91 170 ALA A N 1
ATOM 1387 C CA . ALA A 1 170 ? 46.733 1.210 -52.693 1.00 54.91 170 ALA A CA 1
ATOM 1388 C C . ALA A 1 170 ? 48.256 1.020 -52.828 1.00 54.91 170 ALA A C 1
ATOM 1390 O O . ALA A 1 170 ? 48.842 1.442 -53.823 1.00 54.91 170 ALA A O 1
ATOM 1391 N N . SER A 1 171 ? 48.888 0.284 -51.910 1.00 52.19 171 SER A N 1
ATOM 1392 C CA . SER A 1 171 ? 50.319 -0.052 -51.975 1.00 52.19 171 SER A CA 1
ATOM 1393 C C . SER A 1 171 ? 50.676 -0.897 -53.205 1.00 52.19 171 SER A C 1
ATOM 1395 O O . SER A 1 171 ? 51.736 -0.690 -53.791 1.00 52.19 171 SER A O 1
ATOM 1397 N N . SER A 1 172 ? 49.779 -1.778 -53.674 1.00 49.91 172 SER A N 1
ATOM 1398 C CA 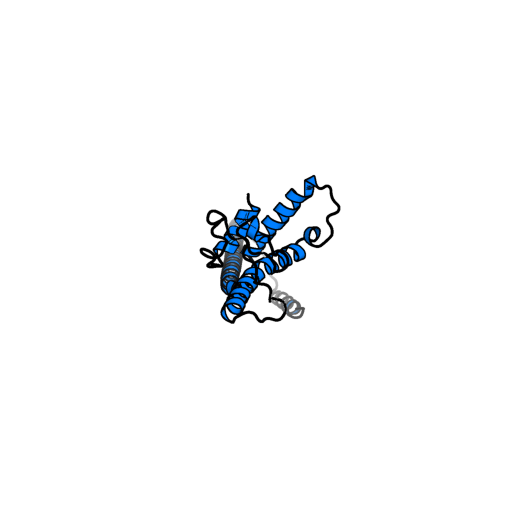. SER A 1 172 ? 49.963 -2.495 -54.951 1.00 49.91 172 SER A CA 1
ATOM 1399 C C . SER A 1 172 ? 49.848 -1.580 -56.178 1.00 49.91 172 SER A C 1
ATOM 1401 O O . SER A 1 172 ? 50.484 -1.846 -57.196 1.00 49.91 172 SER A O 1
ATOM 1403 N N . SER A 1 173 ? 49.091 -0.480 -56.094 1.00 48.28 173 SER A N 1
ATOM 1404 C CA . SER A 1 173 ? 49.011 0.525 -57.167 1.00 48.28 173 SER A CA 1
ATOM 1405 C C . SER A 1 173 ? 50.173 1.532 -57.171 1.00 48.28 173 SER A C 1
ATOM 1407 O O . SER A 1 173 ? 50.474 2.109 -58.215 1.00 48.28 173 SER A O 1
ATOM 1409 N N . THR A 1 174 ? 50.882 1.692 -56.048 1.00 44.56 174 THR A N 1
ATOM 1410 C CA . THR A 1 174 ? 51.986 2.661 -55.892 1.00 44.56 174 THR A CA 1
ATOM 1411 C C . THR A 1 174 ? 53.355 2.125 -56.344 1.00 44.56 174 THR A C 1
ATOM 1413 O O . THR A 1 174 ? 54.254 2.915 -56.629 1.00 44.56 174 THR A O 1
ATOM 1416 N N . ILE A 1 175 ? 53.531 0.808 -56.540 1.00 45.41 175 ILE A N 1
ATOM 1417 C CA . ILE A 1 175 ? 54.796 0.229 -57.061 1.00 45.41 175 ILE A CA 1
ATOM 1418 C C . ILE A 1 175 ? 55.109 0.682 -58.509 1.00 45.41 175 ILE A C 1
ATOM 1420 O O . ILE A 1 175 ? 56.227 0.500 -58.987 1.00 45.41 175 ILE A O 1
ATOM 1424 N N . ARG A 1 176 ? 54.182 1.354 -59.212 1.00 41.97 176 ARG A N 1
ATOM 1425 C CA . ARG A 1 176 ? 54.436 1.898 -60.560 1.00 41.97 176 ARG A CA 1
ATOM 1426 C C . ARG A 1 176 ? 55.024 3.319 -60.600 1.00 41.97 176 ARG A C 1
ATOM 1428 O O . ARG A 1 176 ? 55.207 3.855 -61.690 1.00 41.97 176 ARG A O 1
ATOM 1435 N N . SER A 1 177 ? 55.377 3.923 -59.468 1.00 40.88 177 SER A N 1
ATOM 1436 C CA . SER A 1 177 ? 56.034 5.239 -59.470 1.00 40.88 177 SER A CA 1
ATOM 1437 C C . SER A 1 177 ? 56.972 5.398 -58.277 1.00 40.88 177 SER A C 1
ATOM 1439 O O . SER A 1 177 ? 56.603 5.877 -57.210 1.00 40.88 177 SER A O 1
ATOM 1441 N N . SER A 1 178 ? 58.217 4.975 -58.476 1.00 42.78 178 SER A N 1
ATOM 1442 C CA . SER A 1 178 ? 59.352 5.284 -57.609 1.00 42.78 178 SER A CA 1
ATOM 1443 C C . SER A 1 178 ? 59.731 6.767 -57.692 1.00 42.78 178 SER A C 1
ATOM 1445 O O . SER A 1 178 ? 59.924 7.248 -58.805 1.00 42.78 178 SER A O 1
ATOM 1447 N N . SER A 1 179 ? 59.955 7.439 -56.554 1.00 36.06 179 SER A N 1
ATOM 1448 C CA . SER A 1 179 ? 61.287 7.949 -56.153 1.00 36.06 179 SER A CA 1
ATOM 1449 C C . SER A 1 179 ? 61.241 8.934 -54.966 1.00 36.06 179 SER A C 1
ATOM 1451 O O . SER A 1 179 ? 60.645 9.998 -55.066 1.00 36.06 179 SER A O 1
ATOM 1453 N N . LEU A 1 180 ? 61.973 8.566 -53.906 1.00 38.84 180 LEU A N 1
ATOM 1454 C CA . LEU A 1 180 ? 62.843 9.379 -53.036 1.00 38.84 180 LEU A CA 1
ATOM 1455 C C . LEU A 1 180 ? 62.303 10.659 -52.346 1.00 38.84 180 LEU A C 1
ATOM 1457 O O . LEU A 1 180 ? 62.231 11.712 -52.964 1.00 38.84 180 LEU A O 1
ATOM 1461 N N . ALA A 1 181 ? 62.157 10.607 -51.014 1.00 32.03 181 ALA A N 1
ATOM 1462 C CA . ALA A 1 181 ? 62.752 11.594 -50.097 1.00 32.03 181 ALA A CA 1
ATOM 1463 C C . ALA A 1 181 ? 62.705 11.112 -48.635 1.00 32.03 181 ALA A C 1
ATOM 1465 O O . ALA A 1 181 ? 61.659 10.757 -48.101 1.00 32.03 181 ALA A O 1
ATOM 1466 N N . SER A 1 182 ? 63.877 11.124 -48.003 1.00 37.72 182 SER A N 1
ATOM 1467 C CA . SER A 1 182 ? 64.097 11.010 -46.560 1.00 37.72 182 SER A CA 1
ATOM 1468 C C . SER A 1 182 ? 63.660 12.296 -45.852 1.00 37.72 182 SER A C 1
ATOM 1470 O O . SER A 1 182 ? 63.907 13.372 -46.400 1.00 37.72 182 SER A O 1
ATOM 1472 N N . THR A 1 183 ? 63.152 12.204 -44.611 1.00 35.56 183 THR A N 1
ATOM 1473 C CA . THR A 1 183 ? 63.762 12.817 -43.398 1.00 35.56 183 THR A CA 1
ATOM 1474 C C . THR A 1 183 ? 62.754 12.994 -42.237 1.00 35.56 183 THR A C 1
ATOM 1476 O O . THR A 1 183 ? 61.737 13.660 -42.369 1.00 35.56 183 THR A O 1
ATOM 1479 N N . THR A 1 184 ? 63.147 12.407 -41.096 1.00 33.31 184 THR A N 1
ATOM 1480 C CA . THR A 1 184 ? 62.898 12.725 -39.665 1.00 33.31 184 THR A CA 1
ATOM 1481 C C . THR A 1 184 ? 61.561 12.494 -38.953 1.00 33.31 184 THR A C 1
ATOM 1483 O O . THR A 1 184 ? 60.495 12.950 -39.343 1.00 33.31 184 THR A O 1
ATOM 1486 N N . MET A 1 185 ? 61.746 11.840 -37.801 1.00 41.22 185 MET A N 1
ATOM 1487 C CA . MET A 1 185 ? 60.855 11.493 -36.698 1.00 41.22 185 MET A CA 1
ATOM 1488 C C . MET A 1 185 ? 60.401 12.705 -35.867 1.00 41.22 185 MET A C 1
ATOM 1490 O O . MET A 1 185 ? 61.182 13.629 -35.652 1.00 41.22 185 MET A O 1
ATOM 1494 N N . GLY A 1 186 ? 59.199 12.616 -35.292 1.00 35.56 186 GLY A N 1
ATOM 1495 C CA . GLY A 1 186 ? 58.711 13.462 -34.202 1.00 35.56 186 GLY A CA 1
ATOM 1496 C C . GLY A 1 186 ? 57.563 12.757 -33.479 1.00 35.56 186 GLY A C 1
ATOM 1497 O O . GLY A 1 186 ? 56.530 12.479 -34.074 1.00 35.56 186 GLY A O 1
ATOM 1498 N N . ASP A 1 187 ? 57.818 12.388 -32.232 1.00 43.06 187 ASP A N 1
ATOM 1499 C CA . ASP A 1 187 ? 57.054 11.513 -31.343 1.00 43.06 187 ASP A CA 1
ATOM 1500 C C . ASP A 1 187 ? 55.806 12.210 -30.760 1.00 43.06 187 ASP A C 1
ATOM 1502 O O . ASP A 1 187 ? 55.932 13.158 -29.991 1.00 43.06 187 ASP A O 1
ATOM 1506 N N . SER A 1 188 ? 54.598 11.747 -31.112 1.00 41.75 188 SER A N 1
ATOM 1507 C CA . SER A 1 188 ? 53.316 12.243 -30.560 1.00 41.75 188 SER A CA 1
ATOM 1508 C C . SER A 1 188 ? 52.691 11.282 -29.541 1.00 41.75 188 SER A C 1
ATOM 1510 O O . SER A 1 188 ? 51.486 11.324 -29.294 1.00 41.75 188 SER A O 1
ATOM 1512 N N . SER A 1 189 ? 53.493 10.408 -28.924 1.00 45.22 189 SER A N 1
ATOM 1513 C CA . SER A 1 189 ? 53.003 9.460 -27.910 1.00 45.22 189 SER A CA 1
ATOM 1514 C C . SER A 1 189 ? 52.906 10.060 -26.500 1.00 45.22 189 SER A C 1
ATOM 1516 O O . SER A 1 189 ? 52.453 9.373 -25.588 1.00 45.22 189 SER A O 1
ATOM 1518 N N . GLN A 1 190 ? 53.292 11.328 -26.298 1.00 46.09 190 GLN A N 1
ATOM 1519 C CA . GLN A 1 190 ? 53.232 11.988 -24.984 1.00 46.09 190 GLN A CA 1
ATOM 1520 C C . GLN A 1 190 ? 52.069 12.975 -24.792 1.00 46.09 190 GLN A C 1
ATOM 1522 O O . GLN A 1 190 ? 51.806 13.362 -23.660 1.00 46.09 190 GLN A O 1
ATOM 1527 N N . GLU A 1 191 ? 51.306 13.323 -25.831 1.00 45.88 191 GLU A N 1
ATOM 1528 C CA . GLU A 1 191 ? 50.228 14.323 -25.695 1.00 45.88 191 GLU A CA 1
ATOM 1529 C C . GLU A 1 191 ? 48.875 13.722 -25.258 1.00 45.88 191 GLU A C 1
ATOM 1531 O O . GLU A 1 191 ? 48.028 14.423 -24.719 1.00 45.88 191 GLU A O 1
ATOM 1536 N N . ILE A 1 192 ? 48.679 12.404 -25.392 1.00 43.53 192 ILE A N 1
ATOM 1537 C CA . ILE A 1 192 ? 47.397 11.741 -25.063 1.00 43.53 192 ILE A CA 1
ATOM 1538 C C . ILE A 1 192 ? 47.342 11.250 -23.601 1.00 43.53 192 ILE A C 1
ATOM 1540 O O . ILE A 1 192 ? 46.263 11.013 -23.058 1.00 43.53 192 ILE A O 1
ATOM 1544 N N . LEU A 1 193 ? 48.489 11.134 -22.922 1.00 45.09 193 LEU A N 1
ATOM 1545 C CA . LEU A 1 193 ? 48.536 10.684 -21.524 1.00 45.09 193 LEU A CA 1
ATOM 1546 C C . LEU A 1 193 ? 48.336 11.813 -20.502 1.00 45.09 193 LEU A C 1
ATOM 1548 O O . LEU A 1 193 ? 48.017 11.513 -19.357 1.00 45.09 193 LEU A O 1
ATOM 1552 N N . GLN A 1 194 ? 48.432 13.083 -20.904 1.00 48.28 194 GLN A N 1
ATOM 1553 C CA . GLN A 1 194 ? 48.201 14.219 -20.003 1.00 48.28 194 GLN A CA 1
ATOM 1554 C C . GLN A 1 194 ? 46.712 14.609 -19.907 1.00 48.28 194 GLN A C 1
ATOM 1556 O O . GLN A 1 194 ? 46.259 15.086 -18.871 1.00 48.28 194 GLN A O 1
ATOM 1561 N N . GLU A 1 195 ? 45.910 14.332 -20.940 1.00 45.88 195 GLU A N 1
ATOM 1562 C CA . GLU A 1 195 ? 44.480 14.688 -20.960 1.00 45.88 195 GLU A CA 1
ATOM 1563 C C . GLU A 1 195 ? 43.596 13.704 -20.161 1.00 45.88 195 GLU A C 1
ATOM 1565 O O . GLU A 1 195 ? 42.448 14.002 -19.831 1.00 45.88 195 GLU A O 1
ATOM 1570 N N . CYS A 1 196 ? 44.130 12.529 -19.803 1.00 43.41 196 CYS A N 1
ATOM 1571 C CA . CYS A 1 196 ? 43.405 11.519 -19.025 1.00 43.41 196 CYS A CA 1
ATOM 1572 C C . CYS A 1 196 ? 43.511 11.703 -17.499 1.00 43.41 196 CYS A C 1
ATOM 1574 O O . CYS A 1 196 ? 42.735 11.079 -16.774 1.00 43.41 196 CYS A O 1
ATOM 1576 N N . GLU A 1 197 ? 44.419 12.549 -16.996 1.00 49.00 197 GLU A N 1
ATOM 1577 C CA . GLU A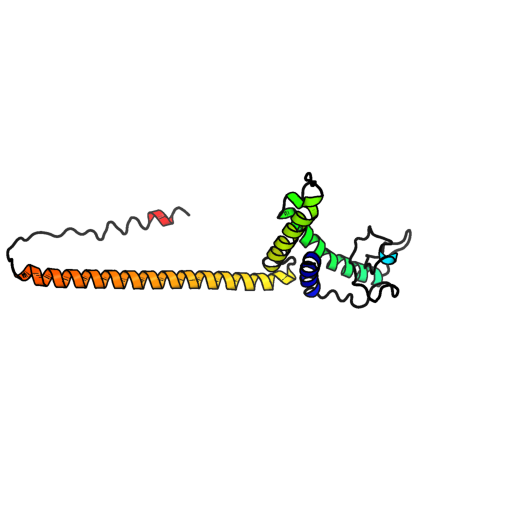 1 197 ? 44.643 12.720 -15.549 1.00 49.00 197 GLU A CA 1
ATOM 1578 C C . GLU A 1 197 ? 43.889 13.930 -14.952 1.00 49.00 197 GLU A C 1
ATOM 1580 O O . GLU A 1 197 ? 43.544 13.912 -13.770 1.00 49.00 197 GLU A O 1
ATOM 1585 N N . GLU A 1 198 ? 43.488 14.921 -15.761 1.00 49.94 198 GLU A N 1
ATOM 1586 C CA . GLU A 1 198 ? 42.698 16.076 -15.282 1.00 49.94 198 GLU A CA 1
ATOM 1587 C C . GLU A 1 198 ? 41.196 15.783 -15.103 1.00 49.94 198 GLU A C 1
ATOM 1589 O O . GLU A 1 198 ? 40.522 16.438 -14.308 1.00 49.94 198 GLU A O 1
ATOM 1594 N N . VAL A 1 199 ? 40.647 14.753 -15.755 1.00 52.78 199 VAL A N 1
ATOM 1595 C CA . VAL A 1 199 ? 39.212 14.418 -15.624 1.00 52.78 199 VAL A CA 1
ATOM 1596 C C . VAL A 1 199 ? 38.913 13.616 -14.343 1.00 52.78 199 VAL A C 1
ATOM 1598 O O . VAL A 1 199 ? 37.763 13.546 -13.910 1.00 52.78 199 VAL A O 1
ATOM 1601 N N . SER A 1 200 ? 39.932 13.057 -13.678 1.00 48.28 200 SER A N 1
ATOM 1602 C CA . SER A 1 200 ? 39.753 12.246 -12.462 1.00 48.28 200 SER A CA 1
ATOM 1603 C C . SER A 1 200 ? 39.730 13.047 -11.148 1.00 48.28 200 SER A C 1
ATOM 1605 O O . SER A 1 200 ? 39.502 12.442 -10.103 1.00 48.28 200 SER A O 1
ATOM 1607 N N . GLN A 1 201 ? 39.939 14.370 -11.163 1.00 51.16 201 GLN A N 1
ATOM 1608 C CA . GLN A 1 201 ? 39.890 15.219 -9.953 1.00 51.16 201 GLN A CA 1
ATOM 1609 C C . GLN A 1 201 ? 38.650 16.129 -9.862 1.00 51.16 201 GLN A C 1
ATOM 1611 O O . GLN A 1 201 ? 38.561 16.959 -8.961 1.00 51.16 201 GLN A O 1
ATOM 1616 N N . ALA A 1 202 ? 37.669 15.967 -10.755 1.00 53.06 202 ALA A N 1
ATOM 1617 C CA . ALA A 1 202 ? 36.435 16.761 -10.753 1.00 53.06 202 ALA A CA 1
ATOM 1618 C C . ALA A 1 202 ? 35.185 16.015 -10.227 1.00 53.06 202 ALA A C 1
ATOM 1620 O O . ALA A 1 202 ? 34.072 16.515 -10.395 1.00 53.06 202 ALA A O 1
ATOM 1621 N N . TYR A 1 203 ? 35.351 14.854 -9.580 1.00 46.22 203 TYR A N 1
ATOM 1622 C CA . TYR A 1 203 ? 34.302 14.164 -8.812 1.00 46.22 203 TYR A CA 1
ATOM 1623 C C . TYR A 1 203 ? 34.822 13.686 -7.459 1.00 46.22 203 TYR A C 1
ATOM 1625 O O . TYR A 1 203 ? 35.914 13.078 -7.439 1.00 46.22 203 TYR A O 1
#

=== Feature glossary ===
The record interleaves many kinds of information about one protein. Here is each kind framed as the question it answers.

Q: What are the backbone torsion angles?
A: φ (phi) and ψ (psi) are the two rotatable backbone dihedrals per residue: φ is the C(i-1)–N–Cα–C torsion, ψ is the N–Cα–C–N(i+1) torsion, both in degrees on (−180°, 180°]. α-helical residues cluster near (−60°, −45°); β-strand residues near (−120°, +130°). A Ramachandran plot is simply a scatter of (φ, ψ) for every residue.

Q: What is the amino-acid chain?
A: This is the polypeptide sequence — one letter per residue, N-terminus first. Length ranges from a few dozen residues for small domains to over a thousand for large multi-domain proteins.

Q: How mobile is each atom in the crystal?
A: For experimental (PDB) structures, the B-factor (temperature factor) quantifies the positional spread of each atom in the crystal — a combination of thermal vibration and static disorder — in units of Å². High B-factors mark flexible loops or poorly resolved regions; low B-factors mark the rigid, well-ordered core.

Q: Are the domains correctly placed relative to each other?
A: Predicted Aligned Error (PAE) is an AlphaFold confidence matrix: entry (i, j) is the expected error in the position of residue j, in ångströms, when the prediction is superimposed on the true structure at residue i. Low PAE within a block of residues means that block is internally rigid and well-predicted; high PAE between two blocks means their relative placement is uncertain even if each block individually is confident.

Q: How confident is the AlphaFold model at each residue?
A: pLDDT is the predicted lDDT-Cα score: AlphaFold's confidence that the local environment of each residue (all inter-atomic distances within 15 Å) is correctly placed. It is a per-residue number between 0 and 100, with higher meaning more reliable.

Q: What family and function is it annotated with?
A: Functional annotations link the protein to curated databases. InterPro entries identify conserved domains and families by matching the sequence against member-database signatures (Pfam, PROSITE, CDD, …). Gene Ontology (GO) terms describe molecular function, biological process, and cellular component in a controlled vocabulary. CATH places the structure in a hierarchical fold classification (Class/Architecture/Topology/Homologous-superfamily). The organism is the 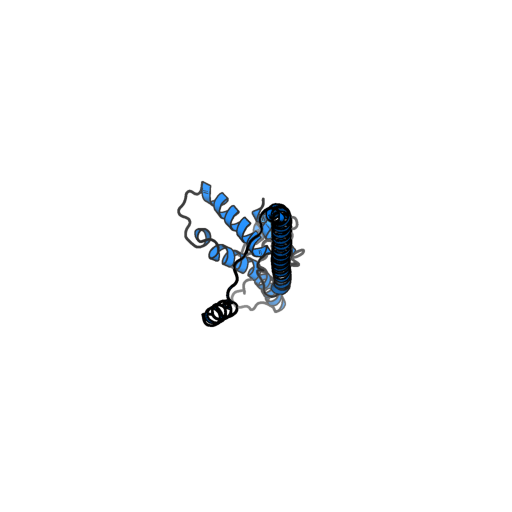source species.

Q: How big and how compact is the whole molecule?
A: Three whole-structure scalars: the radius of gyration (RMS distance of Cα from centroid, in Å), the count of Cα–Cα contacts (pairs closer than 8 Å and separated by more than four residues in sequence — i.e. tertiary, not local, contacts), and the bounding-box dimensions. Together they distinguish compact globular folds from extended fibres or disordered chains.

Q: What known structures does this most resemble?
A: The Foldseek neighbor list gives the closest experimentally determined structures in the PDB, ranked by structural alignment. TM-score near 1 means near-identical fold; near 0.3 means only rough topology match. This is how one finds what a novel AlphaFold prediction most resembles in the solved-structure universe.

Q: Which residues are buried vs exposed?
A: SASA measures how much of the protein is reachable by solvent. It is computed by rolling a water-sized probe over the atomic surface and summing the exposed area (Å²). Per-residue SASA distinguishes core (buried, low SASA) from surface (exposed, high SASA) residues; total SASA is a whole-molecule size measure.

Q: Which residues are in helices, strands, or loops?
A: Eight-state secondary structure (DSSP): H is the canonical α-helix, G the tighter 3₁₀-helix, I the wider π-helix; E/B are β-structure, T and S are turns and bends, and '-' is everything else. DSSP derives these from the pattern of main-chain N–H···O=C hydrogen bonds, not from the sequence.

Q: Where is each backbone atom in 3D?
A: Structure coordinates are given as an mmCIF _atom_site loop: one row per atom with element, residue name, chain id, sequence number, and x/y/z position in Å. Only the four main-chain atoms per residue are included here; side chains are omitted to keep the record compact.

Q: What if only a Cα trace is available?
A: Three-state secondary structure (P-SEA) collapses the eight DSSP classes into helix (a), strand (b), and coil (c). P-SEA assigns these from Cα geometry alone — distances and angles — without requiring backbone oxygens, so it works on any Cα trace.

Q: What do the rendered images show?
A: The six renders are orthographic views along the three Cartesian axes in both directions. Representation (cartoon, sticks, or surface) and color scheme (sequence-rainbow or by-chain) vary across proteins so the training set covers all the common visualization conventions.

Q: What does the local fold look like, residue by residue?
A: Foldseek's 3Di representation compresses backbone geometry into a per-residue letter drawn from a learned twenty-state alphabet. It captures the tertiary interaction pattern around each residue — which residues are packed against it in space, regardless of where they are in sequence.

Q: What do the diagnostic plots show?
A: The contact map is a binary N×N matrix image: pixel (i, j) is dark where Cα_i and Cα_j are within 8 Å and |i−j|>4. Because the |i−j|>4 filter removes local helical contacts, off-diagonal stripes parallel to the main diagonal indicate parallel β-sheets; stripes perpendicular to it indicate antiparallel β-sheets. The Ramachandran plot scatters every residue's (φ, ψ) pair against the sterically allowed regions. The PAE heatmap renders the predicted-aligned-error matrix.